Protein 3M5B (pdb70)

GO terms:
  GO:1990837 sequence-specific double-stranded DNA binding (F, IDA)
  GO:0005515 protein binding (F, IPI)
  GO:0005634 nucleus (C, IDA)
  GO:0001227 DNA-binding transcription repressor activity, RNA polymerase II-specific (F, IDA)
  GO:0000122 negative regulation of transcription by RNA polymerase II (P, IDA)

Organism: Homo sapiens (NCBI:txid9606)

Secondary structure (DSSP, 8-state):
-EEE--TTTT-HHHHHHHHHTTTT--EEEEETTEEEEE-HHHHHTT-GGG---EEEE--SS--HHHHHHHHHHHTT--EEE-GGGHHHHHHHHHHTT-HHHHHHHHHH-/-EEE--S-TT-HHHHHHHHHTTTT--EEEEETTEEEEE-HHHHHTT-TTT---EEEE--TT--HHHHHHHHHHHTT--EEE-GGGHHHHHHHHHHHT-HHHHHHHHHH-

Nearest PDB structures (foldseek):
  3m5b-assembly1_A  TM=9.984E-01  e=1.721E-21  Homo sapiens
  8as9-assembly1_B  TM=8.517E-01  e=2.688E-07  Homo sapiens
  6xmx-assembly1_A  TM=8.377E-01  e=2.357E-07  Homo sapiens
  3hve-assembly1_A  TM=8.303E-01  e=1.587E-06  Homo sapiens
  6guv-assembly1_A-2  TM=8.054E-01  e=1.693E-05  Mus musculus

InterPro domains:
  IPR000210 BTB/POZ domain [PF00651] (24-109)
  IPR000210 BTB/POZ domain [PS50097] (29-87)
  IPR000210 BTB/POZ domain [SM00225] (29-117)
  IPR011333 SKP1/BTB/POZ domain superfamily [G3DSA:3.30.710.10] (1-117)
  IPR011333 SKP1/BTB/POZ domain superfamily [SSF54695] (5-111)
  IPR013087 Zinc finger C2H2-type [PF00096] (373-395)
  IPR013087 Zinc finger C2H2-type [PF12874] (428-450)
  IPR013087 Zinc finger C2H2-type [PS00028] (375-395)
  IPR013087 Zinc finger C2H2-type [PS00028] (430-450)
  IPR013087 Zinc finger C2H2-type [PS50157] (373-400)
  IPR013087 Zinc finger C2H2-type [PS50157] (428-455)
  IPR013087 Zinc finger C2H2-type [SM00355] (373-395)
  IPR013087 Zinc finger C2H2-type [SM00355] (401-423)
  IPR013087 Zinc finger C2H2-type [SM00355] (428-450)
  IPR036236 Zinc finger C2H2 superfamily [SSF57667] (371-423)
  IPR036236 Zinc finger C2H2 superfamily [SSF57667] (413-451)

Radius of gyration: 29.5 Å; Cα contacts (8 Å, |Δi|>4): 358; chains: 2; bounding box: 53×75×33 Å

Foldseek 3Di:
DDKQFAPCQPPVVLQVQLVQPPPPFQEWEQEPPDIDTHHLVLLCVQAVQSNDGYYDYDYDPQHPVLVVQVVCSSSGDMHDDDPVNLVSNLVVCVVSVRVSSVVSSVVSD/DDKFFAPCQVPVVLVVQVVQPPPPFQEWEQEPNDIDGHHLVLLVVQAPQSNDGYYDYDDPPAHPVLVVQVVCSSSRDIHDDDPVSLVSNLSVCVVGRRVVSVVRSVVRD

Structure (mmCIF, N/CA/C/O backbone):
data_3M5B
#
_entry.id   3M5B
#
_cell.length_a   49.076
_cell.length_b   32.809
_cell.length_c   69.425
_cell.angle_alpha   90.00
_cell.angle_beta   108.20
_cell.angle_gamma   90.00
#
_symmetry.space_group_name_H-M   'P 1 2 1'
#
loop_
_entity.id
_entity.type
_entity.pdbx_description
1 polymer 'Zinc finger and BTB domain-containing protein 32'
2 water water
#
loop_
_atom_site.group_PDB
_atom_site.id
_atom_site.type_symbol
_atom_site.label_atom_id
_atom_site.label_alt_id
_atom_site.label_comp_id
_atom_site.label_asym_id
_atom_site.label_entity_id
_atom_site.label_seq_id
_atom_site.pdbx_PDB_ins_code
_atom_site.Cartn_x
_atom_site.Cartn_y
_atom_site.Cartn_z
_atom_site.occupancy
_atom_site.B_iso_or_equiv
_atom_site.auth_seq_id
_atom_site.auth_comp_id
_atom_site.auth_asym_id
_atom_site.auth_atom_id
_atom_site.pdbx_PDB_model_num
ATOM 1 N N . PRO A 1 7 ? -9.207 -11.499 2.524 1.00 38.52 5 PRO A N 1
ATOM 2 C CA . PRO A 1 7 ? -8.463 -10.719 3.528 1.00 37.56 5 PRO A CA 1
ATOM 3 C C . PRO A 1 7 ? -7.734 -11.555 4.579 1.00 36.44 5 PRO A C 1
ATOM 4 O O . PRO A 1 7 ? -8.072 -12.718 4.820 1.00 36.57 5 PRO A O 1
ATOM 8 N N . ILE A 1 8 ? -6.744 -10.924 5.199 1.00 35.13 6 ILE A N 1
ATOM 9 C CA . ILE A 1 8 ? -6.024 -11.465 6.346 1.00 34.10 6 ILE A CA 1
ATOM 10 C C . ILE A 1 8 ? -6.766 -11.088 7.643 1.00 32.11 6 ILE A C 1
ATOM 11 O O . ILE A 1 8 ? -7.188 -9.948 7.804 1.00 33.41 6 ILE A O 1
ATOM 16 N N . ARG A 1 9 ? -6.965 -12.039 8.543 1.00 29.93 7 ARG A N 1
ATOM 17 C CA . ARG A 1 9 ? -7.596 -11.753 9.841 1.00 28.34 7 ARG A CA 1
ATOM 18 C C . ARG A 1 9 ? -6.609 -11.958 10.982 1.00 25.49 7 ARG A C 1
ATOM 19 O O . ARG A 1 9 ? -5.962 -13.019 11.027 1.00 24.43 7 ARG A O 1
ATOM 27 N N . LEU A 1 10 ? -6.519 -10.959 11.882 1.00 21.53 8 LEU A N 1
ATOM 28 C CA . LEU A 1 10 ? -5.704 -11.004 13.108 1.00 19.92 8 LEU A CA 1
ATOM 29 C C . LEU A 1 10 ? -6.595 -11.164 14.342 1.00 19.84 8 LEU A C 1
ATOM 30 O O . LEU A 1 10 ? -7.308 -10.235 14.689 1.00 19.61 8 LEU A O 1
ATOM 35 N N . PRO A 1 11 ? -6.561 -12.326 15.022 1.00 19.89 9 PRO A N 1
ATOM 36 C CA . PRO A 1 11 ? -7.405 -12.404 16.241 1.00 20.11 9 PRO A CA 1
ATOM 37 C C . PRO A 1 11 ? -6.815 -11.628 17.419 1.00 19.55 9 PRO A C 1
ATOM 38 O O . PRO A 1 11 ? -5.601 -11.644 17.615 1.00 18.78 9 PRO A O 1
ATOM 42 N N . SER A 1 12 ? -7.677 -10.975 18.197 1.00 19.06 10 SER A N 1
ATOM 43 C CA . SER A 1 12 ? -7.255 -10.146 19.312 1.00 19.88 10 SER A CA 1
ATOM 44 C C . SER A 1 12 ? -7.369 -10.993 20.556 1.00 21.39 10 SER A C 1
ATOM 45 O O . SER A 1 12 ? -8.427 -11.576 20.768 1.00 21.27 10 SER A O 1
ATOM 48 N N . PRO A 1 13 ? -6.330 -11.017 21.417 1.00 22.70 11 PRO A N 1
ATOM 49 C CA . PRO A 1 13 ? -6.443 -11.772 22.670 1.00 24.64 11 PRO A CA 1
ATOM 50 C C . PRO A 1 13 ? -7.198 -11.044 23.787 1.00 26.98 11 PRO A C 1
ATOM 51 O O . PRO A 1 13 ? -7.131 -11.479 24.948 1.00 26.82 11 PRO A O 1
ATOM 55 N N . TYR A 1 14 ? -7.881 -9.938 23.465 1.00 28.22 12 TYR A N 1
ATOM 56 C CA . TYR A 1 14 ? -8.559 -9.146 24.501 1.00 29.40 12 TYR A CA 1
ATOM 57 C C . TYR A 1 14 ? -10.086 -9.277 24.456 1.00 31.32 12 TYR A C 1
ATOM 58 O O . TYR A 1 14 ? -10.779 -8.743 25.309 1.00 32.41 12 TYR A O 1
ATOM 67 N N . GLY A 1 15 ? -10.609 -10.020 23.482 1.00 33.22 13 GLY A N 1
ATOM 68 C CA . GLY A 1 15 ? -12.067 -10.175 23.328 1.00 35.79 13 GLY A CA 1
ATOM 69 C C . GLY A 1 15 ? -12.872 -10.802 24.478 1.00 37.17 13 GLY A C 1
ATOM 70 O O . GLY A 1 15 ? -14.113 -10.798 24.433 1.00 38.01 13 GLY A O 1
ATOM 71 N N . SER A 1 16 ? -12.196 -11.329 25.502 1.00 36.85 14 SER A N 1
ATOM 72 C CA . SER A 1 16 ? -12.896 -11.952 26.631 1.00 37.46 14 SER A CA 1
ATOM 73 C C . SER A 1 16 ? -12.554 -11.347 28.025 1.00 36.47 14 SER A C 1
ATOM 74 O O . SER A 1 16 ? -12.894 -11.943 29.063 1.00 37.63 14 SER A O 1
ATOM 77 N N . ASP A 1 17 ? -11.883 -10.192 28.065 1.00 34.09 15 ASP A N 1
ATOM 78 C CA . ASP A 1 17 ? -11.689 -9.459 29.320 1.00 32.49 15 ASP A CA 1
ATOM 79 C C . ASP A 1 17 ? -13.003 -8.688 29.558 1.00 30.54 15 ASP A C 1
ATOM 80 O O . ASP A 1 17 ? -13.411 -7.877 28.723 1.00 28.94 15 ASP A O 1
ATOM 85 N N . ARG A 1 18 ? -13.682 -8.960 30.670 1.00 28.80 16 ARG A N 1
ATOM 86 C CA . ARG A 1 18 ? -15.040 -8.395 30.872 1.00 27.20 16 ARG A CA 1
ATOM 87 C C . ARG A 1 18 ? -15.047 -6.867 30.895 1.00 23.72 16 ARG A C 1
ATOM 88 O O . ARG A 1 18 ? -15.952 -6.232 30.318 1.00 21.63 16 ARG A O 1
ATOM 96 N N . LEU A 1 19 ? -14.048 -6.256 31.541 1.00 21.34 17 LEU A N 1
ATOM 97 C CA . LEU A 1 19 ? -13.988 -4.783 31.552 1.00 20.28 17 LEU A CA 1
ATOM 98 C C . LEU A 1 19 ? -13.603 -4.214 30.195 1.00 19.33 17 LEU A C 1
ATOM 99 O O . LEU A 1 19 ? -14.046 -3.114 29.827 1.00 18.41 17 LEU A O 1
ATOM 104 N N . VAL A 1 20 ? -12.709 -4.892 29.458 1.00 18.53 18 VAL A N 1
ATOM 105 C CA . VAL A 1 20 ? -12.407 -4.415 28.086 1.00 18.34 18 VAL A CA 1
ATOM 106 C C . VAL A 1 20 ? -13.663 -4.484 27.200 1.00 18.15 18 VAL A C 1
ATOM 107 O O . VAL A 1 20 ? -13.898 -3.595 26.408 1.00 16.86 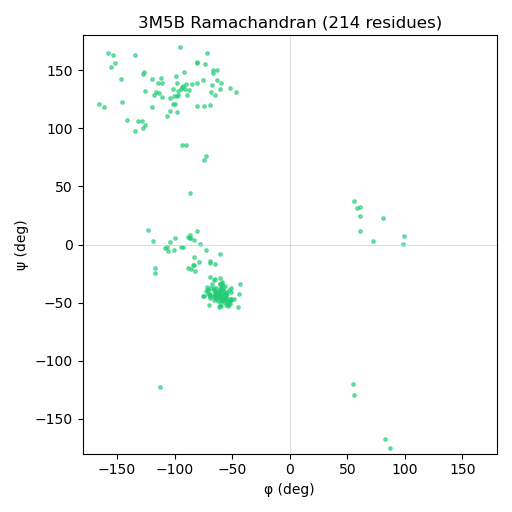18 VAL A O 1
ATOM 111 N N . GLN A 1 21 ? -14.426 -5.582 27.278 1.00 19.31 19 GLN A N 1
ATOM 112 C CA . GLN A 1 21 ? -15.724 -5.690 26.575 1.00 20.39 19 GLN A CA 1
ATOM 113 C C . GLN A 1 21 ? -16.683 -4.540 26.880 1.00 18.13 19 GLN A C 1
ATOM 114 O O . GLN A 1 21 ? -17.290 -3.964 25.969 1.00 17.44 19 GLN A O 1
ATOM 120 N N . LEU A 1 22 ? -16.870 -4.256 28.176 1.00 16.61 20 LEU A N 1
ATOM 121 C CA . LEU A 1 22 ? -17.717 -3.142 28.609 1.00 15.81 20 LEU A CA 1
ATOM 122 C C . LEU A 1 22 ? -17.221 -1.809 28.051 1.00 15.44 20 LEU A C 1
ATOM 123 O O . LEU A 1 22 ? -18.024 -0.997 27.540 1.00 14.43 20 LEU A O 1
ATOM 128 N N . ALA A 1 23 ? -15.901 -1.557 28.166 1.00 14.58 21 ALA A N 1
ATOM 129 C CA . ALA A 1 23 ? -15.324 -0.316 27.607 1.00 15.75 21 ALA A CA 1
ATOM 130 C C . ALA A 1 23 ? -15.552 -0.183 26.061 1.00 15.71 21 ALA A C 1
ATOM 131 O O . ALA A 1 23 ? -15.801 0.888 25.544 1.00 13.90 21 ALA A O 1
ATOM 133 N N . ALA A 1 24 ? -15.464 -1.297 25.330 1.00 17.51 22 ALA A N 1
ATOM 134 C CA . ALA A 1 24 ? -15.653 -1.300 23.892 1.00 17.25 22 ALA A CA 1
ATOM 135 C C . ALA A 1 24 ? -17.098 -0.922 23.525 1.00 18.46 22 ALA A C 1
ATOM 136 O O . ALA A 1 24 ? -17.328 -0.234 22.483 1.00 19.34 22 ALA A O 1
ATOM 138 N N . ARG A 1 25 ? -18.066 -1.392 24.328 1.00 18.12 23 ARG A N 1
ATOM 139 C CA . ARG A 1 25 ? -19.499 -1.080 24.124 1.00 19.16 23 ARG A CA 1
ATOM 140 C C . ARG A 1 25 ? -19.787 0.408 24.471 1.00 19.06 23 ARG A C 1
ATOM 141 O O . ARG A 1 25 ? -20.590 1.087 23.779 1.00 17.11 23 ARG A O 1
ATOM 149 N N . LEU A 1 26 ? -19.126 0.916 25.526 1.00 17.27 24 LEU A N 1
ATOM 150 C CA . LEU A 1 26 ? -19.325 2.323 25.974 1.00 16.89 24 LEU A CA 1
ATOM 151 C C . LEU A 1 26 ? -18.760 3.416 25.077 1.00 17.42 24 LEU A C 1
ATOM 152 O O . LEU A 1 26 ? -19.415 4.430 24.863 1.00 17.47 24 LEU A O 1
ATOM 157 N N . ARG A 1 27 ? -17.544 3.232 24.550 1.00 18.07 25 ARG A N 1
ATOM 158 C CA . ARG A 1 27 ? -16.818 4.318 23.892 1.00 18.06 25 ARG A CA 1
ATOM 159 C C . ARG A 1 27 ? -17.666 5.012 22.822 1.00 17.06 25 ARG A C 1
ATOM 160 O O . ARG A 1 27 ? -18.339 4.343 22.061 1.00 18.18 25 ARG A O 1
ATOM 168 N N . PRO A 1 28 ? -17.664 6.351 22.789 1.00 16.37 26 PRO A N 1
ATOM 169 C CA . PRO A 1 28 ? -16.814 7.257 23.578 1.00 15.76 26 PRO A CA 1
ATOM 170 C C . PRO A 1 28 ? -17.245 7.627 25.028 1.00 16.13 26 PRO A C 1
ATOM 171 O O . PRO A 1 28 ? -16.590 8.475 25.639 1.00 15.83 26 PRO A O 1
ATOM 175 N N . ALA A 1 29 ? -18.336 7.049 25.566 1.00 15.15 27 ALA A N 1
ATOM 176 C CA . ALA A 1 29 ? -18.745 7.359 26.958 1.00 14.56 27 ALA A CA 1
ATOM 177 C C . ALA A 1 29 ? -17.644 6.976 27.992 1.00 13.32 27 ALA A C 1
ATOM 178 O O . ALA A 1 29 ? -17.051 5.903 27.885 1.00 11.54 27 ALA A O 1
ATOM 180 N N . LEU A 1 30 ? -17.367 7.895 28.932 1.00 13.37 28 LEU A N 1
ATOM 181 C CA . LEU A 1 30 ? -16.322 7.729 30.033 1.00 13.64 28 LEU A CA 1
ATOM 182 C C . LEU A 1 30 ? -14.865 7.795 29.576 1.00 13.58 28 LEU A C 1
ATOM 183 O O . LEU A 1 30 ? -13.929 7.666 30.402 1.00 13.70 28 LEU A O 1
ATOM 188 N N . CYS A 1 31 ? -14.671 8.042 28.288 1.00 13.69 29 CYS A N 1
ATOM 189 C CA . CYS A 1 31 ? -13.309 8.176 27.731 1.00 13.54 29 CYS A CA 1
ATOM 190 C C . CYS A 1 31 ? -12.642 9.411 28.354 1.00 14.35 29 CYS A C 1
ATOM 191 O O . CYS A 1 31 ? -13.257 10.493 28.387 1.00 14.51 29 CYS A O 1
ATOM 194 N N . ASP A 1 32 ? -11.428 9.256 28.899 1.00 12.67 30 ASP A N 1
ATOM 195 C CA . ASP A 1 32 ? -10.652 10.393 29.465 1.00 14.58 30 ASP A CA 1
ATOM 196 C C . ASP A 1 32 ? -9.442 10.840 28.588 1.00 16.51 30 ASP A C 1
ATOM 197 O O . ASP A 1 32 ? -8.684 11.755 28.965 1.00 17.17 30 ASP A O 1
ATOM 202 N N . THR A 1 33 ? -9.224 10.130 27.476 1.00 16.44 31 THR A N 1
ATOM 203 C CA . THR A 1 33 ? -8.104 10.381 26.523 1.00 16.11 31 THR A CA 1
ATOM 204 C C . THR A 1 33 ? -8.668 10.723 25.138 1.00 16.35 31 THR A C 1
ATOM 205 O O . THR A 1 33 ? -9.730 10.171 24.721 1.00 14.14 31 THR A O 1
ATOM 209 N N . LEU A 1 34 ? -7.999 11.665 24.450 1.00 17.35 32 LEU A N 1
ATOM 210 C CA . LEU A 1 34 ? -8.302 12.015 23.035 1.00 17.34 32 LEU A CA 1
ATOM 211 C C . LEU A 1 34 ? -6.992 12.047 22.211 1.00 17.91 32 LEU A C 1
ATOM 212 O O . LEU A 1 34 ? -6.160 12.933 22.391 1.00 17.99 32 LEU A O 1
ATOM 217 N N . ILE A 1 35 ? -6.770 11.036 21.368 1.00 16.89 33 ILE A N 1
ATOM 218 C CA . ILE A 1 35 ? -5.554 10.941 20.557 1.00 17.50 33 ILE A CA 1
ATOM 219 C C . ILE A 1 35 ? -5.825 11.484 19.166 1.00 18.43 33 ILE A C 1
ATOM 220 O O . ILE A 1 35 ? -6.771 11.077 18.469 1.00 17.03 33 ILE A O 1
ATOM 225 N N . THR A 1 36 ? -4.958 12.389 18.748 1.00 18.78 34 THR A N 1
ATOM 226 C CA . THR A 1 36 ? -5.186 13.183 17.559 1.00 20.52 34 THR A CA 1
ATOM 227 C C . THR A 1 36 ? -4.161 12.716 16.470 1.00 20.49 34 THR A C 1
ATOM 228 O O . THR A 1 36 ? -2.971 12.536 16.750 1.00 19.97 34 THR A O 1
ATOM 232 N N . VAL A 1 37 ? -4.671 12.380 15.282 1.00 21.50 35 VAL A N 1
ATOM 233 C CA . VAL A 1 37 ? -3.863 11.831 14.190 1.00 22.48 35 VAL A CA 1
ATOM 234 C C . VAL A 1 37 ? -4.103 12.666 12.913 1.00 23.18 35 VAL A C 1
ATOM 235 O O . VAL A 1 37 ? -5.119 12.488 12.221 1.00 22.51 35 VAL A O 1
ATOM 239 N N . GLY A 1 38 ? -3.165 13.575 12.630 1.00 23.90 36 GLY A N 1
ATOM 240 C CA . GLY A 1 38 ? -3.388 14.659 11.672 1.00 24.49 36 GLY A CA 1
ATOM 241 C C . GLY A 1 38 ? -4.618 15.395 12.113 1.00 25.12 36 GLY A C 1
ATOM 242 O O . GLY A 1 38 ? -4.702 15.918 13.239 1.00 23.99 36 GLY A O 1
ATOM 243 N N . SER A 1 39 ? -5.596 15.392 11.221 1.00 26.06 37 SER A N 1
ATOM 244 C CA . SER A 1 39 ? -6.868 16.045 11.434 1.00 27.36 37 SER A CA 1
ATOM 245 C C . SER A 1 39 ? -7.928 15.222 12.227 1.00 27.58 37 SER A C 1
ATOM 246 O O . SER A 1 39 ? -8.903 15.804 12.724 1.00 26.42 37 SER A O 1
ATOM 249 N N . GLN A 1 40 ? -7.755 13.888 12.344 1.00 27.18 38 GLN A N 1
ATOM 250 C CA . GLN A 1 40 ? -8.804 12.989 12.888 1.00 26.91 38 GLN A CA 1
ATOM 251 C C . GLN A 1 40 ? -8.689 12.775 14.415 1.00 25.15 38 GLN A C 1
ATOM 252 O O . GLN A 1 40 ? -7.587 12.773 14.941 1.00 24.82 38 GLN A O 1
ATOM 258 N N . GLU A 1 41 ? -9.815 12.575 15.100 1.00 23.93 39 GLU A N 1
ATOM 259 C CA . GLU A 1 41 ? -9.872 12.466 16.580 1.00 23.93 39 GLU A CA 1
ATOM 260 C C . GLU A 1 41 ? -10.341 11.081 17.048 1.00 21.64 39 GLU A C 1
ATOM 261 O O . GLU A 1 41 ? -11.347 10.595 16.555 1.00 20.99 39 GLU A O 1
ATOM 267 N N . PHE A 1 42 ? -9.612 10.468 18.002 1.00 19.84 40 PHE A N 1
ATOM 268 C CA . PHE A 1 42 ? -9.943 9.124 18.573 1.00 17.46 40 PHE A CA 1
ATOM 269 C C . PHE A 1 42 ? -10.057 9.141 20.098 1.00 16.28 40 PHE A C 1
ATOM 270 O O . PHE A 1 42 ? -9.003 9.199 20.827 1.00 16.19 40 PHE A O 1
ATOM 278 N N . PRO A 1 43 ? -11.299 9.126 20.607 1.00 16.08 41 PRO A N 1
ATOM 279 C CA . PRO A 1 43 ? -11.505 8.961 22.084 1.00 14.93 41 PRO A CA 1
ATOM 280 C C . PRO A 1 43 ? -11.056 7.556 22.575 1.00 15.64 41 PRO A C 1
ATOM 281 O O . PRO A 1 43 ? -11.189 6.546 21.828 1.00 15.22 41 PRO A O 1
ATOM 285 N N . ALA A 1 44 ? -10.555 7.482 23.808 1.00 13.34 42 ALA A N 1
ATOM 286 C CA . ALA A 1 44 ? -10.140 6.196 24.427 1.00 13.04 42 ALA A CA 1
ATOM 287 C C . ALA A 1 44 ? -10.117 6.291 25.952 1.00 12.63 42 ALA A C 1
ATOM 288 O O . ALA A 1 44 ? -10.101 7.392 26.518 1.00 12.93 42 ALA A O 1
ATOM 290 N N . HIS A 1 45 ? -10.072 5.123 26.611 1.00 11.65 43 HIS A N 1
ATOM 291 C CA . HIS A 1 45 ? -9.994 4.991 28.092 1.00 11.96 43 HIS A CA 1
ATOM 292 C C . HIS A 1 45 ? -8.506 4.767 28.460 1.00 12.74 43 HIS A C 1
ATOM 293 O O . HIS A 1 45 ? -7.924 3.765 28.026 1.00 12.96 43 HIS A O 1
ATOM 300 N N . SER A 1 46 ? -7.884 5.730 29.172 1.00 12.82 44 SER A N 1
ATOM 301 C CA . SER A 1 46 ? -6.459 5.610 29.524 1.00 12.92 44 SER A CA 1
ATOM 302 C C . SER A 1 46 ? -6.144 4.273 30.180 1.00 13.02 44 SER A C 1
ATOM 303 O O . SER A 1 46 ? -5.066 3.716 29.945 1.00 14.28 44 SER A O 1
ATOM 306 N N . LEU A 1 47 ? -7.068 3.765 31.018 1.00 13.63 45 LEU A N 1
ATOM 307 C CA . LEU A 1 47 ? -6.906 2.490 31.732 1.00 13.56 45 LEU A CA 1
ATOM 308 C C . LEU A 1 47 ? -6.799 1.282 30.794 1.00 14.29 45 LEU A C 1
ATOM 309 O O . LEU A 1 47 ? -5.943 0.389 31.000 1.00 14.40 45 LEU A O 1
ATOM 314 N N . VAL A 1 48 ? -7.677 1.231 29.803 1.00 14.61 46 VAL A N 1
ATOM 315 C CA . VAL A 1 48 ? -7.573 0.178 28.750 1.00 14.15 46 VAL A CA 1
ATOM 316 C C . VAL A 1 48 ? -6.186 0.216 28.035 1.00 14.40 46 VAL A C 1
ATOM 317 O O . VAL A 1 48 ? -5.493 -0.840 27.911 1.00 15.00 46 VAL A O 1
ATOM 321 N N . LEU A 1 49 ? -5.774 1.406 27.602 1.00 13.66 47 LEU A N 1
ATOM 322 C CA . LEU A 1 49 ? -4.457 1.601 26.950 1.00 12.71 47 LEU A CA 1
ATOM 323 C C . LEU A 1 49 ? -3.252 1.136 27.813 1.00 14.11 47 LEU A C 1
ATOM 324 O O . LEU A 1 49 ? -2.342 0.431 27.337 1.00 14.60 47 LEU A O 1
ATOM 329 N N . ALA A 1 50 ? -3.290 1.496 29.094 1.00 13.52 48 ALA A N 1
ATOM 330 C CA . ALA A 1 50 ? -2.252 1.094 30.070 1.00 14.78 48 ALA A CA 1
ATOM 331 C C . ALA A 1 50 ? -2.131 -0.442 30.182 1.00 16.25 48 ALA A C 1
ATOM 332 O O . ALA A 1 50 ? -1.033 -1.015 30.450 1.00 16.36 48 ALA A O 1
ATOM 334 N N . GLY A 1 51 ? -3.261 -1.119 29.990 1.00 17.05 49 GLY A N 1
ATOM 335 C CA . GLY A 1 51 ? -3.301 -2.578 30.064 1.00 17.97 49 GLY A CA 1
ATOM 336 C C . GLY A 1 51 ? -2.585 -3.288 28.917 1.00 18.18 49 GLY A C 1
ATOM 337 O O . GLY A 1 51 ? -2.303 -4.476 29.011 1.00 20.04 49 GLY A O 1
ATOM 338 N N . VAL A 1 52 ? -2.268 -2.568 27.858 1.00 17.88 50 VAL A N 1
ATOM 339 C CA . VAL A 1 52 ? -1.603 -3.162 26.670 1.00 17.87 50 VAL A CA 1
ATOM 340 C C . VAL A 1 52 ? -0.206 -2.560 26.432 1.00 16.95 50 VAL A C 1
ATOM 341 O O . VAL A 1 52 ? 0.601 -3.128 25.706 1.00 16.80 50 VAL A O 1
ATOM 345 N N . SER A 1 53 ? 0.030 -1.340 26.917 1.00 16.58 51 SER A N 1
ATOM 346 C CA . SER A 1 53 ? 1.284 -0.626 26.653 1.00 16.97 51 SER A CA 1
ATOM 347 C C . SER A 1 53 ? 1.475 0.481 27.666 1.00 17.95 51 SER A C 1
ATOM 348 O O . SER A 1 53 ? 0.666 1.422 27.694 1.00 18.07 51 SER A O 1
ATOM 351 N N . GLN A 1 54 ? 2.541 0.422 28.469 1.00 19.29 52 GLN A N 1
ATOM 352 C CA . GLN A 1 54 ? 2.766 1.509 29.450 1.00 19.35 52 GLN A CA 1
ATOM 353 C C . GLN A 1 54 ? 2.861 2.884 28.757 1.00 19.03 52 GLN A C 1
ATOM 354 O O . GLN A 1 54 ? 2.330 3.867 29.284 1.00 18.20 52 GLN A O 1
ATOM 360 N N . GLN A 1 55 ? 3.555 2.945 27.608 1.00 17.85 53 GLN A N 1
ATOM 361 C CA . GLN A 1 55 ? 3.690 4.182 26.787 1.00 18.15 53 GLN A CA 1
ATOM 362 C C . GLN A 1 55 ? 2.359 4.884 26.465 1.00 17.45 53 GLN A C 1
ATOM 363 O O . GLN A 1 55 ? 2.285 6.107 26.460 1.00 17.51 53 GLN A O 1
ATOM 369 N N . LEU A 1 56 ? 1.318 4.114 26.142 1.00 16.24 54 LEU A N 1
ATOM 370 C CA . LEU A 1 56 ? 0.001 4.665 25.795 1.00 16.08 54 LEU A CA 1
ATOM 371 C C . LEU A 1 56 ? -0.920 5.027 26.969 1.00 16.40 54 LEU A C 1
ATOM 372 O O . LEU A 1 56 ? -1.885 5.780 26.802 1.00 16.66 54 LEU A O 1
ATOM 377 N N . GLY A 1 57 ? -0.637 4.497 28.158 1.00 17.35 55 GLY A N 1
ATOM 378 C CA . GLY A 1 57 ? -1.470 4.770 29.377 1.00 17.45 55 GLY A CA 1
ATOM 379 C C . GLY A 1 57 ? -1.304 6.178 29.954 1.00 17.06 55 GLY A C 1
ATOM 380 O O . GLY A 1 57 ? -0.643 6.372 30.953 1.00 17.82 55 GLY A O 1
ATOM 381 N N . ARG A 1 58 ? -1.913 7.161 29.309 1.00 16.81 56 ARG A N 1
ATOM 382 C CA . ARG A 1 58 ? -1.838 8.590 29.696 1.00 18.52 56 ARG A CA 1
ATOM 383 C C . ARG A 1 58 ? -3.171 9.306 29.380 1.00 18.32 56 ARG A C 1
ATOM 384 O O . ARG A 1 58 ? -3.807 9.030 28.357 1.00 18.87 56 ARG A O 1
ATOM 392 N N . ARG A 1 59 ? -3.586 10.224 30.245 1.00 17.82 57 ARG A N 1
ATOM 393 C CA . ARG A 1 59 ? -4.926 10.825 30.097 1.00 17.99 57 ARG A CA 1
ATOM 394 C C . ARG A 1 59 ? -4.837 12.147 29.313 1.00 17.62 57 ARG A C 1
ATOM 395 O O . ARG A 1 59 ? -3.724 12.644 29.064 1.00 16.37 57 ARG A O 1
ATOM 403 N N . GLY A 1 60 ? -5.972 12.719 28.911 1.00 17.03 58 GLY A N 1
ATOM 404 C CA . GLY A 1 60 ? -5.940 14.036 28.261 1.00 17.63 58 GLY A CA 1
ATOM 405 C C . GLY A 1 60 ? -5.716 13.909 26.768 1.00 19.92 58 GLY A C 1
ATOM 406 O O . GLY A 1 60 ? -5.664 12.784 26.225 1.00 18.08 58 GLY A O 1
ATOM 407 N N . GLN A 1 61 ? -5.570 15.059 26.103 1.00 21.06 59 GLN A N 1
ATOM 408 C CA . GLN A 1 61 ? -5.393 15.136 24.632 1.00 21.76 59 GLN A CA 1
ATOM 409 C C . GLN A 1 61 ? -3.933 15.116 24.219 1.00 23.56 59 GLN A C 1
ATOM 410 O O . GLN A 1 61 ? -3.088 15.806 24.815 1.00 24.65 59 GLN A O 1
ATOM 416 N N . TRP A 1 62 ? -3.603 14.310 23.214 1.00 24.10 60 TRP A N 1
ATOM 417 C CA . TRP A 1 62 ? -2.277 14.392 22.626 1.00 25.38 60 TRP A CA 1
ATOM 418 C C . TRP A 1 62 ? -2.202 13.968 21.140 1.00 25.37 60 TRP A C 1
ATOM 419 O O . TRP A 1 62 ? -3.056 13.214 20.655 1.00 24.08 60 TRP A O 1
ATOM 430 N N . ALA A 1 63 ? -1.182 14.459 20.434 1.00 25.09 61 ALA A N 1
ATOM 431 C CA . ALA A 1 63 ? -1.042 14.240 18.995 1.00 26.03 61 ALA A CA 1
ATOM 432 C C . ALA A 1 63 ? -0.020 13.138 18.672 1.00 27.51 61 ALA A C 1
ATOM 433 O O . ALA A 1 63 ? 1.053 13.120 19.248 1.00 26.81 61 ALA A O 1
ATOM 435 N N . LEU A 1 64 ? -0.371 12.225 17.766 1.00 29.18 62 LEU A N 1
ATOM 436 C CA . LEU A 1 64 ? 0.524 11.146 17.285 1.00 32.41 62 LEU A CA 1
ATOM 437 C C . LEU A 1 64 ? 1.099 11.553 15.959 1.00 34.02 62 LEU A C 1
ATOM 438 O O . LEU A 1 64 ? 0.323 11.739 14.990 1.00 35.43 62 LEU A O 1
ATOM 443 N N . GLY A 1 65 ? 2.418 11.638 15.833 1.00 35.48 63 GLY A N 1
ATOM 444 C CA . GLY A 1 65 ? 2.952 12.244 14.616 1.00 36.46 63 GLY A CA 1
ATOM 445 C C . GLY A 1 65 ? 3.836 11.471 13.667 1.00 37.58 63 GLY A C 1
ATOM 446 O O . GLY A 1 65 ? 4.277 12.034 12.640 1.00 39.02 63 GLY A O 1
ATOM 447 N N . GLU A 1 66 ? 4.073 10.190 13.950 1.00 37.62 64 GLU A N 1
ATOM 448 C CA . GLU A 1 66 ? 5.263 9.479 13.400 1.00 36.88 64 GLU A CA 1
ATOM 449 C C . GLU A 1 66 ? 5.104 8.842 12.001 1.00 35.60 64 GLU A C 1
ATOM 450 O O . GLU A 1 66 ? 5.489 7.686 11.794 1.00 35.89 64 GLU A O 1
ATOM 456 N N . GLY A 1 67 ? 4.512 9.547 11.048 1.00 33.72 65 GLY A N 1
ATOM 457 C CA . GLY A 1 67 ? 4.092 8.841 9.856 1.00 31.00 65 GLY A CA 1
ATOM 458 C C . GLY A 1 67 ? 3.155 7.653 10.136 1.00 29.53 65 GLY A C 1
ATOM 459 O O . GLY A 1 67 ? 3.257 6.613 9.469 1.00 30.81 65 GLY A O 1
ATOM 460 N N . ILE A 1 68 ? 2.251 7.773 11.110 1.00 25.92 66 ILE A N 1
ATOM 461 C CA . ILE A 1 68 ? 1.192 6.753 11.306 1.00 23.19 66 ILE A CA 1
ATOM 462 C C . ILE A 1 68 ? -0.136 7.319 10.774 1.00 21.83 66 ILE A C 1
ATOM 463 O O . ILE A 1 68 ? -0.496 8.424 11.159 1.00 22.71 66 ILE A O 1
ATOM 468 N N . SER A 1 69 ? -0.829 6.618 9.873 1.00 21.64 67 SER A N 1
ATOM 469 C CA . SER A 1 69 ? -2.051 7.161 9.243 1.00 20.77 67 SER A CA 1
ATOM 470 C C . SER A 1 69 ? -3.255 6.996 10.164 1.00 20.17 67 SER A C 1
ATOM 471 O O . SER A 1 69 ? -3.232 6.111 11.044 1.00 18.76 67 SER A O 1
ATOM 474 N N . PRO A 1 70 ? -4.305 7.842 9.995 1.00 19.50 68 PRO A N 1
ATOM 475 C CA . PRO A 1 70 ? -5.517 7.549 10.765 1.00 18.87 68 PRO A CA 1
ATOM 476 C C . PRO A 1 70 ? -6.093 6.179 10.492 1.00 17.67 68 PRO A C 1
ATOM 477 O O . PRO A 1 70 ? -6.673 5.554 11.413 1.00 17.73 68 PRO A O 1
ATOM 481 N N . SER A 1 71 ? -5.998 5.696 9.244 1.00 17.08 69 SER A N 1
ATOM 482 C CA . SER A 1 71 ? -6.527 4.348 8.930 1.00 17.07 69 SER A CA 1
ATOM 483 C C . SER A 1 71 ? -5.808 3.254 9.722 1.00 16.39 69 SER A C 1
ATOM 484 O O . SER A 1 71 ? -6.431 2.332 10.300 1.00 15.32 69 SER A O 1
ATOM 487 N N . THR A 1 72 ? -4.482 3.368 9.814 1.00 15.56 70 THR A N 1
ATOM 488 C CA . THR A 1 72 ? -3.710 2.390 10.569 1.00 14.07 70 THR A CA 1
ATOM 489 C C . THR A 1 72 ? -3.998 2.517 12.069 1.00 14.76 70 THR A C 1
ATOM 490 O O . THR A 1 72 ? -4.124 1.512 12.762 1.00 13.08 70 THR A O 1
ATOM 494 N N . PHE A 1 73 ? -4.036 3.733 12.603 1.00 15.14 71 PHE A N 1
ATOM 495 C CA . PHE A 1 73 ? -4.320 3.873 14.051 1.00 15.10 71 PHE A CA 1
ATOM 496 C C . PHE A 1 73 ? -5.702 3.313 14.470 1.00 15.20 71 PHE A C 1
ATOM 497 O O . PHE A 1 73 ? -5.851 2.715 15.544 1.00 16.17 71 PHE A O 1
ATOM 505 N N . ALA A 1 74 ? -6.714 3.515 13.624 1.00 15.92 72 ALA A N 1
ATOM 506 C CA . ALA A 1 74 ? -8.067 2.998 13.862 1.00 15.49 72 ALA A CA 1
ATOM 507 C C . ALA A 1 74 ? -8.052 1.461 13.998 1.00 16.44 72 ALA A C 1
ATOM 508 O O . ALA A 1 74 ? -8.674 0.901 14.912 1.00 15.55 72 ALA A O 1
ATOM 510 N N . GLN A 1 75 ? -7.296 0.786 13.136 1.00 14.92 73 GLN A N 1
ATOM 511 C CA . GLN A 1 75 ? -7.112 -0.673 13.245 1.00 16.49 73 GLN A CA 1
ATOM 512 C C . GLN A 1 75 ? -6.391 -1.143 14.561 1.00 14.61 73 GLN A C 1
ATOM 513 O O . GLN A 1 75 ? -6.829 -2.117 15.238 1.00 14.26 73 GLN A O 1
ATOM 519 N N . LEU A 1 76 ? -5.327 -0.438 14.933 1.00 14.49 74 LEU A N 1
ATOM 520 C CA . LEU A 1 76 ? -4.598 -0.728 16.183 1.00 13.88 74 LEU A CA 1
ATOM 521 C C . LEU A 1 76 ? -5.539 -0.556 17.383 1.00 13.97 74 LEU A C 1
ATOM 522 O O . LEU A 1 76 ? -5.599 -1.423 18.266 1.00 14.59 74 LEU A O 1
ATOM 527 N N . LEU A 1 77 ? -6.313 0.534 17.398 1.00 13.34 75 LEU A N 1
ATOM 528 C CA . LEU A 1 77 ? -7.249 0.817 18.503 1.00 14.35 75 LEU A CA 1
ATOM 529 C C . LEU A 1 77 ? -8.376 -0.222 18.598 1.00 15.24 75 LEU A C 1
ATOM 530 O O . LEU A 1 77 ? -8.670 -0.705 19.683 1.00 15.77 75 LEU A O 1
ATOM 535 N N . ASN A 1 78 ? -8.989 -0.601 17.476 1.00 15.02 76 ASN A N 1
ATOM 536 C CA . ASN A 1 78 ? -9.947 -1.722 17.513 1.00 16.57 76 ASN A CA 1
ATOM 537 C C . ASN A 1 78 ? -9.332 -3.001 18.102 1.00 15.66 76 ASN A C 1
ATOM 538 O O . ASN A 1 78 ? -9.987 -3.695 18.909 1.00 16.93 76 ASN A O 1
ATOM 543 N N . PHE A 1 79 ? -8.117 -3.356 17.683 1.00 15.54 77 PHE A N 1
ATOM 544 C CA . PHE A 1 79 ? -7.425 -4.578 18.204 1.00 15.66 77 PHE A CA 1
ATOM 545 C C . PHE A 1 79 ? -7.329 -4.528 19.744 1.00 16.24 77 PHE A C 1
ATOM 546 O O . PHE A 1 79 ? -7.631 -5.527 20.442 1.00 16.40 77 PHE A O 1
ATOM 554 N N . VAL A 1 80 ? -6.891 -3.374 20.253 1.00 15.59 78 VAL A N 1
ATOM 555 C CA . VAL A 1 80 ? -6.734 -3.117 21.702 1.00 16.10 78 VAL A CA 1
ATOM 556 C C . VAL A 1 80 ? -8.058 -3.276 22.486 1.00 15.86 78 VAL A C 1
ATOM 557 O O . VAL A 1 80 ? -8.040 -3.722 23.646 1.00 16.98 78 VAL A O 1
ATOM 561 N N . TYR A 1 81 ? -9.178 -2.935 21.849 1.00 15.03 79 TYR A N 1
ATOM 562 C CA . TYR A 1 81 ? -10.541 -3.053 22.424 1.00 16.49 79 TYR A CA 1
ATOM 563 C C . TYR A 1 81 ? -11.216 -4.443 22.180 1.00 19.22 79 TYR A C 1
ATOM 564 O O . TYR A 1 81 ? -12.415 -4.637 22.515 1.00 19.12 79 TYR A O 1
ATOM 573 N N . GLY A 1 82 ? -10.462 -5.398 21.614 1.00 19.99 80 GLY A N 1
ATOM 574 C CA . GLY A 1 82 ? -10.904 -6.794 21.559 1.00 21.42 80 GLY A CA 1
ATOM 575 C C . GLY A 1 82 ? -11.508 -7.211 20.218 1.00 22.50 80 GLY A C 1
ATOM 576 O O . GLY A 1 82 ? -12.037 -8.313 20.100 1.00 23.63 80 GLY A O 1
ATOM 577 N N . GLU A 1 83 ? -11.453 -6.361 19.205 1.00 22.77 81 GLU A N 1
ATOM 578 C CA . GLU A 1 83 ? -11.989 -6.747 17.910 1.00 24.72 81 GLU A CA 1
ATOM 579 C C . GLU A 1 83 ? -10.893 -7.353 17.053 1.00 24.78 81 GLU A C 1
ATOM 580 O O . GLU A 1 83 ? -9.749 -6.846 16.998 1.00 23.80 81 GLU A O 1
ATOM 586 N N . SER A 1 84 ? -11.226 -8.440 16.379 1.00 25.07 82 SER A N 1
ATOM 587 C CA . SER A 1 84 ? -10.313 -8.943 15.353 1.00 25.88 82 SER A CA 1
ATOM 588 C C . SER A 1 84 ? -10.187 -7.876 14.256 1.00 25.72 82 SER A C 1
ATOM 589 O O . SER A 1 84 ? -11.107 -7.041 14.051 1.00 25.87 82 SER A O 1
ATOM 592 N N . VAL A 1 85 ? -9.034 -7.840 13.608 1.00 24.56 83 VAL A N 1
ATOM 593 C CA . VAL A 1 85 ? -8.820 -6.909 12.508 1.00 24.45 83 VAL A CA 1
ATOM 594 C C . VAL A 1 85 ? -8.715 -7.669 11.183 1.00 23.63 83 VAL A C 1
ATOM 595 O O . VAL A 1 85 ? -8.050 -8.709 11.115 1.00 22.33 83 VAL A O 1
ATOM 599 N N . GLU A 1 86 ? -9.332 -7.131 10.143 1.00 24.00 84 GLU A N 1
ATOM 600 C CA . GLU A 1 86 ? -9.199 -7.695 8.787 1.00 26.51 84 GLU A CA 1
ATOM 601 C C . GLU A 1 86 ? -8.545 -6.680 7.851 1.00 27.84 84 GLU A C 1
ATOM 602 O O . GLU A 1 86 ? -8.978 -5.511 7.766 1.00 26.94 84 GLU A O 1
ATOM 608 N N . LEU A 1 87 ? -7.498 -7.135 7.166 1.00 28.14 85 LEU A N 1
ATOM 609 C CA . LEU A 1 87 ? -6.567 -6.246 6.446 1.00 30.06 85 LEU A CA 1
ATOM 610 C C . LEU A 1 87 ? -6.363 -6.638 4.975 1.00 30.51 85 LEU A C 1
ATOM 611 O O . LEU A 1 87 ? -6.338 -7.829 4.661 1.00 29.17 85 LEU A O 1
ATOM 616 N N . GLN A 1 88 ? -6.155 -5.640 4.105 1.00 32.45 86 GLN A N 1
ATOM 617 C CA . GLN A 1 88 ? -5.606 -5.904 2.746 1.00 35.45 86 GLN A CA 1
ATOM 618 C C . GLN A 1 88 ? -4.059 -6.073 2.824 1.00 35.67 86 GLN A C 1
ATOM 619 O O . GLN A 1 88 ? -3.439 -5.594 3.780 1.00 36.22 86 GLN A O 1
ATOM 625 N N . PRO A 1 89 ? -3.433 -6.770 1.838 1.00 36.18 87 PRO A N 1
ATOM 626 C CA . PRO A 1 89 ? -1.989 -7.182 1.863 1.00 35.16 87 PRO A CA 1
ATOM 627 C C . PRO A 1 89 ? -0.965 -6.093 2.221 1.00 33.84 87 PRO A C 1
ATOM 628 O O . PRO A 1 89 ? -0.035 -6.303 3.075 1.00 34.06 87 PRO A O 1
ATOM 632 N N . GLY A 1 90 ? -1.125 -4.947 1.578 1.00 30.86 88 GLY A N 1
ATOM 633 C CA . GLY A 1 90 ? -0.249 -3.823 1.817 1.00 29.22 88 GLY A CA 1
ATOM 634 C C . GLY A 1 90 ? -0.525 -3.036 3.088 1.00 27.17 88 GLY A C 1
ATOM 635 O O . GLY A 1 90 ? 0.189 -2.064 3.373 1.00 26.91 88 GLY A O 1
ATOM 636 N N . GLU A 1 91 ? -1.526 -3.461 3.863 1.00 25.82 89 GLU A N 1
ATOM 637 C CA . GLU A 1 91 ? -1.809 -2.836 5.192 1.00 25.56 89 GLU A CA 1
ATOM 638 C C . GLU A 1 91 ? -1.039 -3.450 6.384 1.00 23.91 89 GLU A C 1
ATOM 639 O O . GLU A 1 91 ? -0.923 -2.815 7.423 1.00 22.79 89 GLU A O 1
ATOM 645 N N . LEU A 1 92 ? -0.539 -4.676 6.232 1.00 22.29 90 LEU A N 1
ATOM 646 C CA . LEU A 1 92 ? 0.153 -5.376 7.320 1.00 22.34 90 LEU A CA 1
ATOM 647 C C . LEU A 1 92 ? 1.428 -4.641 7.817 1.00 22.56 90 LEU A C 1
ATOM 648 O O . LEU A 1 92 ? 1.583 -4.448 9.048 1.00 22.16 90 LEU A O 1
ATOM 653 N N . ARG A 1 93 ? 2.356 -4.310 6.899 1.00 21.09 91 ARG A N 1
ATOM 654 C CA . ARG A 1 93 ? 3.623 -3.670 7.303 1.00 22.77 91 ARG A CA 1
ATOM 655 C C . ARG A 1 93 ? 3.443 -2.297 8.039 1.00 20.23 91 ARG A C 1
ATOM 656 O O . ARG A 1 93 ? 3.995 -2.097 9.095 1.00 20.09 91 ARG A O 1
ATOM 664 N N . PRO A 1 94 ? 2.625 -1.363 7.512 1.00 20.09 92 PRO A N 1
ATOM 665 C CA . PRO A 1 94 ? 2.355 -0.141 8.315 1.00 19.45 92 PRO A CA 1
ATOM 666 C C . PRO A 1 94 ? 1.761 -0.424 9.742 1.00 18.98 92 PRO A C 1
ATOM 667 O O . PRO A 1 94 ? 2.099 0.292 10.699 1.00 18.42 92 PRO A O 1
ATOM 671 N N . LEU A 1 95 ? 0.917 -1.458 9.884 1.00 18.46 93 LEU A N 1
ATOM 672 C CA . LEU A 1 95 ? 0.313 -1.797 11.213 1.00 18.45 93 LEU A CA 1
ATOM 673 C C . LEU A 1 95 ? 1.367 -2.338 12.176 1.00 18.14 93 LEU A C 1
ATOM 674 O O . LEU A 1 95 ? 1.405 -1.960 13.388 1.00 16.07 93 LEU A O 1
ATOM 679 N N . GLN A 1 96 ? 2.228 -3.214 11.638 1.00 16.89 94 GLN A N 1
ATOM 680 C CA . GLN A 1 96 ? 3.360 -3.747 12.394 1.00 17.36 94 GLN A CA 1
ATOM 681 C C . GLN A 1 96 ? 4.276 -2.629 12.892 1.00 17.44 94 GLN A C 1
ATOM 682 O O . GLN A 1 96 ? 4.650 -2.618 14.074 1.00 17.55 94 GLN A O 1
ATOM 688 N N . GLU A 1 97 ? 4.639 -1.697 11.995 1.00 17.83 95 GLU A N 1
ATOM 689 C CA . GLU A 1 97 ? 5.470 -0.552 12.360 1.00 18.88 95 GLU A CA 1
ATOM 690 C C . GLU A 1 97 ? 4.818 0.360 13.420 1.00 16.25 95 GLU A C 1
ATOM 691 O O . GLU A 1 97 ? 5.500 0.828 14.328 1.00 15.52 95 GLU A O 1
ATOM 697 N N . ALA A 1 98 ? 3.511 0.600 13.308 1.00 14.87 96 ALA A N 1
ATOM 698 C CA . ALA A 1 98 ? 2.746 1.372 14.335 1.00 15.67 96 ALA A CA 1
ATOM 699 C C . ALA A 1 98 ? 2.776 0.641 15.667 1.00 15.17 96 ALA A C 1
ATOM 700 O O . ALA A 1 98 ? 3.024 1.259 16.709 1.00 16.24 96 ALA A O 1
ATOM 702 N N . ALA A 1 99 ? 2.481 -0.658 15.671 1.00 15.43 97 ALA A N 1
ATOM 703 C CA . ALA A 1 99 ? 2.516 -1.429 16.933 1.00 15.12 97 ALA A CA 1
ATOM 704 C C . ALA A 1 99 ? 3.902 -1.475 17.612 1.00 16.22 97 ALA A C 1
ATOM 705 O O . ALA A 1 99 ? 3.980 -1.335 18.841 1.00 15.52 97 ALA A O 1
ATOM 707 N N . ARG A 1 100 ? 4.983 -1.646 16.831 1.00 16.92 98 ARG A N 1
ATOM 708 C CA . ARG A 1 100 ? 6.378 -1.458 17.330 1.00 18.47 98 ARG A CA 1
ATOM 709 C C . ARG A 1 100 ? 6.632 -0.081 18.011 1.00 18.46 98 ARG A C 1
ATOM 710 O O . ARG A 1 100 ? 7.101 -0.008 19.168 1.00 17.81 98 ARG A O 1
ATOM 718 N N . ALA A 1 101 ? 6.295 1.002 17.316 1.00 19.18 99 ALA A N 1
ATOM 719 C CA . ALA A 1 101 ? 6.565 2.336 17.824 1.00 19.75 99 ALA A CA 1
ATOM 720 C C . ALA A 1 101 ? 5.760 2.678 19.090 1.00 19.98 99 ALA A C 1
ATOM 721 O O . ALA A 1 101 ? 6.218 3.476 19.900 1.00 20.68 99 ALA A O 1
ATOM 723 N N . LEU A 1 102 ? 4.554 2.108 19.241 1.00 18.67 100 LEU A N 1
ATOM 724 C CA . LEU A 1 102 ? 3.674 2.437 20.352 1.00 16.86 100 LEU A CA 1
ATOM 725 C C . LEU A 1 102 ? 3.740 1.390 21.493 1.00 17.02 100 LEU A C 1
ATOM 726 O O . LEU A 1 102 ? 2.993 1.466 22.485 1.00 16.48 100 LEU A O 1
ATOM 731 N N . GLY A 1 103 ? 4.659 0.430 21.354 1.00 16.92 101 GLY A N 1
ATOM 732 C CA . GLY A 1 103 ? 4.781 -0.702 22.291 1.00 17.64 101 GLY A CA 1
ATOM 733 C C . GLY A 1 103 ? 3.633 -1.675 22.489 1.00 18.37 101 GLY A C 1
ATOM 734 O O . GLY A 1 103 ? 3.479 -2.218 23.583 1.00 17.80 101 GLY A O 1
ATOM 735 N N . VAL A 1 104 ? 2.820 -1.942 21.458 1.00 18.27 102 VAL A N 1
ATOM 736 C CA . VAL A 1 104 ? 1.761 -2.959 21.570 1.00 17.93 102 VAL A CA 1
ATOM 737 C C . VAL A 1 104 ? 2.303 -4.312 21.041 1.00 19.31 102 VAL A C 1
ATOM 738 O O . VAL A 1 104 ? 2.139 -4.677 19.865 1.00 16.96 102 VAL A O 1
ATOM 742 N N . GLN A 1 105 ? 2.965 -5.047 21.936 1.00 19.71 103 GLN A N 1
ATOM 743 C CA . GLN A 1 105 ? 3.735 -6.211 21.587 1.00 22.62 103 GLN A CA 1
ATOM 744 C C . GLN A 1 105 ? 2.873 -7.327 20.982 1.00 21.53 103 GLN A C 1
ATOM 745 O O . GLN A 1 105 ? 3.318 -7.976 20.033 1.00 21.66 103 GLN A O 1
ATOM 751 N N . SER A 1 106 ? 1.672 -7.553 21.534 1.00 21.48 104 SER A N 1
ATOM 752 C CA . SER A 1 106 ? 0.763 -8.603 21.030 1.00 21.68 104 SER A CA 1
ATOM 753 C C . SER A 1 106 ? 0.368 -8.404 19.535 1.00 20.69 104 SER A C 1
ATOM 754 O O . SER A 1 106 ? 0.278 -9.359 18.777 1.00 19.92 104 SER A O 1
ATOM 757 N N . LEU A 1 107 ? 0.169 -7.150 19.131 1.00 20.06 105 LEU A N 1
ATOM 758 C CA . LEU A 1 107 ? -0.146 -6.814 17.747 1.00 19.77 105 LEU A CA 1
ATOM 759 C C . LEU A 1 107 ? 1.095 -6.927 16.855 1.00 19.95 105 LEU A C 1
ATOM 760 O O . LEU A 1 107 ? 0.992 -7.395 15.751 1.00 18.98 105 LEU A O 1
ATOM 765 N N . GLU A 1 108 ? 2.248 -6.416 17.308 1.00 19.53 106 GLU A N 1
ATOM 766 C CA . GLU A 1 108 ? 3.467 -6.542 16.524 1.00 20.89 106 GLU A CA 1
ATOM 767 C C . GLU A 1 108 ? 3.720 -8.005 16.090 1.00 21.71 106 GLU A C 1
ATOM 768 O O . GLU A 1 108 ? 4.045 -8.278 14.954 1.00 20.66 106 GLU A O 1
ATOM 774 N N . GLU A 1 109 ? 3.587 -8.932 17.023 1.00 23.96 107 GLU A N 1
ATOM 775 C CA . GLU A 1 109 ? 3.855 -10.352 16.776 1.00 24.49 107 GLU A CA 1
ATOM 776 C C . GLU A 1 109 ? 2.758 -11.045 15.899 1.00 23.42 107 GLU A C 1
ATOM 777 O O . GLU A 1 109 ? 3.082 -11.828 15.001 1.00 24.14 107 GLU A O 1
ATOM 783 N N . ALA A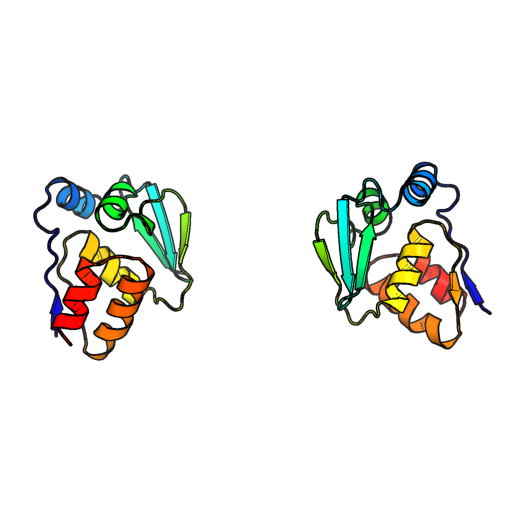 1 110 ? 1.490 -10.713 16.127 1.00 23.33 108 ALA A N 1
ATOM 784 C CA . ALA A 1 110 ? 0.422 -11.161 15.212 1.00 22.17 108 ALA A CA 1
ATOM 785 C C . ALA A 1 110 ? 0.704 -10.729 13.759 1.00 22.97 108 ALA A C 1
ATOM 786 O O . ALA A 1 110 ? 0.457 -11.519 12.813 1.00 22.00 108 ALA A O 1
ATOM 788 N N . CYS A 1 111 ? 1.177 -9.486 13.560 1.00 22.91 109 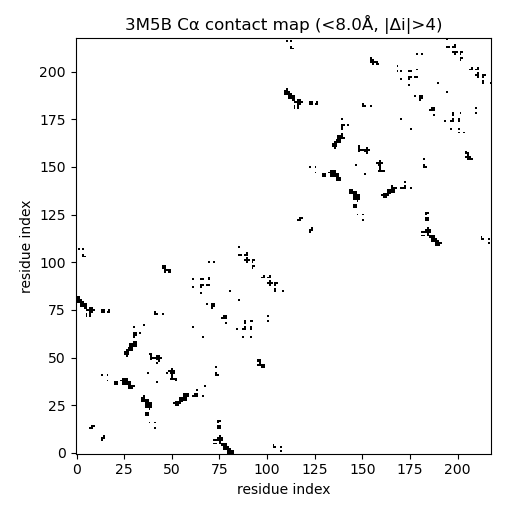CYS A N 1
ATOM 789 C CA . CYS A 1 111 ? 1.459 -8.991 12.185 1.00 23.07 109 CYS A CA 1
ATOM 790 C C . CYS A 1 111 ? 2.599 -9.781 11.523 1.00 25.28 109 CYS A C 1
ATOM 791 O O . CYS A 1 111 ? 2.512 -10.198 10.331 1.00 24.28 109 CYS A O 1
ATOM 794 N N . TRP A 1 112 ? 3.659 -9.996 12.295 1.00 27.01 110 TRP A N 1
ATOM 795 C CA . TRP A 1 112 ? 4.852 -10.678 11.784 1.00 30.11 110 TRP A CA 1
ATOM 796 C C . TRP A 1 112 ? 4.546 -12.167 11.481 1.00 31.57 110 TRP A C 1
ATOM 797 O O . TRP A 1 112 ? 5.044 -12.729 10.481 1.00 31.97 110 TRP A O 1
ATOM 808 N N . ARG A 1 113 ? 3.666 -12.770 12.290 1.00 33.38 111 ARG A N 1
ATOM 809 C CA . ARG A 1 113 ? 3.109 -14.107 11.991 1.00 35.61 111 ARG A CA 1
ATOM 810 C C . ARG A 1 113 ? 2.318 -14.222 10.658 1.00 36.43 111 ARG A C 1
ATOM 811 O O . ARG A 1 113 ? 2.541 -15.167 9.868 1.00 36.60 111 ARG A O 1
ATOM 819 N N . ALA A 1 114 ? 1.409 -13.275 10.413 1.00 36.17 112 ALA A N 1
ATOM 820 C CA . ALA A 1 114 ? 0.609 -13.286 9.176 1.00 36.79 112 ALA A CA 1
ATOM 821 C C . ALA A 1 114 ? 1.413 -12.991 7.906 1.00 37.58 112 ALA A C 1
ATOM 822 O O . ALA A 1 114 ? 0.940 -13.243 6.806 1.00 38.29 112 ALA A O 1
ATOM 824 N N . ARG A 1 115 ? 2.619 -12.457 8.054 1.00 38.79 113 ARG A N 1
ATOM 825 C CA . ARG A 1 115 ? 3.460 -12.032 6.910 1.00 40.85 113 ARG A CA 1
ATOM 826 C C . ARG A 1 115 ? 4.203 -13.221 6.265 1.00 41.73 113 ARG A C 1
ATOM 827 O O . ARG A 1 115 ? 3.576 -14.144 5.710 1.00 42.71 113 ARG A O 1
ATOM 835 N N . PRO B 1 7 ? 34.476 59.129 10.830 1.00 37.63 5 PRO B N 1
ATOM 836 C CA . PRO B 1 7 ? 33.258 58.403 10.418 1.00 37.31 5 PRO B CA 1
ATOM 837 C C . PRO B 1 7 ? 31.924 59.016 10.906 1.00 36.04 5 PRO B C 1
ATOM 838 O O . PRO B 1 7 ? 31.924 59.966 11.684 1.00 36.44 5 PRO B O 1
ATOM 842 N N . ILE B 1 8 ? 30.817 58.462 10.409 1.00 34.39 6 ILE B N 1
ATOM 843 C CA . ILE B 1 8 ? 29.442 58.715 10.879 1.00 32.70 6 ILE B CA 1
ATOM 844 C C . ILE B 1 8 ? 29.214 58.149 12.291 1.00 31.46 6 ILE B C 1
ATOM 845 O O . ILE B 1 8 ? 29.548 56.986 12.557 1.00 31.00 6 ILE B O 1
ATOM 850 N N . ARG B 1 9 ? 28.648 58.967 13.180 1.00 29.16 7 ARG B N 1
ATOM 851 C CA . ARG B 1 9 ? 28.285 58.532 14.525 1.00 28.86 7 ARG B CA 1
ATOM 852 C C . ARG B 1 9 ? 26.794 58.843 14.785 1.00 26.26 7 ARG B C 1
ATOM 853 O O . ARG B 1 9 ? 26.307 59.942 14.494 1.00 24.00 7 ARG B O 1
ATOM 861 N N . LEU B 1 10 ? 26.074 57.853 15.303 1.00 23.86 8 LEU B N 1
ATOM 862 C CA . LEU B 1 10 ? 24.637 57.985 15.617 1.00 20.93 8 LEU B CA 1
ATOM 863 C C . LEU B 1 10 ? 24.465 58.142 17.126 1.00 21.14 8 LEU B C 1
ATOM 864 O O . LEU B 1 10 ? 24.751 57.214 17.861 1.00 21.06 8 LEU B O 1
ATOM 869 N N . PRO B 1 11 ? 23.974 59.312 17.591 1.00 20.17 9 PRO B N 1
ATOM 870 C CA . PRO B 1 11 ? 23.661 59.454 19.015 1.00 19.89 9 PRO B CA 1
ATOM 871 C C . PRO B 1 11 ? 22.468 58.583 19.438 1.00 19.44 9 PRO B C 1
ATOM 872 O O . PRO B 1 11 ? 21.473 58.491 18.702 1.00 18.71 9 PRO B O 1
ATOM 876 N N . SER B 1 12 ? 22.575 57.931 20.598 1.00 18.00 10 SER B N 1
ATOM 877 C CA . SER B 1 12 ? 21.454 57.120 21.120 1.00 18.60 10 SER B CA 1
ATOM 878 C C . SER B 1 12 ? 20.713 57.971 22.128 1.00 18.32 10 SER B C 1
ATOM 879 O O . SER B 1 12 ? 21.361 58.676 22.896 1.00 18.78 10 SER B O 1
ATOM 882 N N . PRO B 1 13 ? 19.369 57.937 22.128 1.00 18.48 11 PRO B N 1
ATOM 883 C CA . PRO B 1 13 ? 18.615 58.707 23.116 1.00 18.83 11 PRO B CA 1
ATOM 884 C C . PRO B 1 13 ? 18.385 57.981 24.454 1.00 19.19 11 PRO B C 1
ATOM 885 O O . PRO B 1 13 ? 17.673 58.505 25.320 1.00 18.87 11 PRO B O 1
ATOM 889 N N . TYR B 1 14 ? 18.972 56.810 24.623 1.00 18.51 12 TYR B N 1
ATOM 890 C CA . TYR B 1 14 ? 18.617 55.921 25.775 1.00 19.93 12 TYR B CA 1
ATOM 891 C C . TYR B 1 14 ? 19.643 55.981 26.950 1.00 21.75 12 TYR B C 1
ATOM 892 O O . TYR B 1 14 ? 19.413 55.407 28.042 1.00 21.69 12 TYR B O 1
ATOM 901 N N . GLY B 1 15 ? 20.733 56.727 26.746 1.00 22.51 13 GLY B N 1
ATOM 902 C CA . GLY B 1 15 ? 21.810 56.799 27.765 1.00 25.56 13 GLY B CA 1
ATOM 903 C C . GLY B 1 15 ? 21.543 57.587 29.058 1.00 26.57 13 GLY B C 1
ATOM 904 O O . GLY B 1 15 ? 22.383 57.588 29.967 1.00 27.54 13 GLY B O 1
ATOM 905 N N . SER B 1 16 ? 20.391 58.240 29.151 1.00 27.10 14 SER B N 1
ATOM 906 C CA . SER B 1 16 ? 19.963 58.980 30.358 1.00 28.09 14 SER B CA 1
ATOM 907 C C . SER B 1 16 ? 18.866 58.253 31.134 1.00 27.60 14 SER B C 1
ATOM 908 O O . SER B 1 16 ? 18.467 58.702 32.200 1.00 28.09 14 SER B O 1
ATOM 911 N N . ASP B 1 17 ? 18.382 57.146 30.575 1.00 25.38 15 ASP B N 1
ATOM 912 C CA . ASP B 1 17 ? 17.295 56.352 31.131 1.00 24.74 15 ASP B CA 1
ATOM 913 C C . ASP B 1 17 ? 17.822 55.545 32.340 1.00 22.6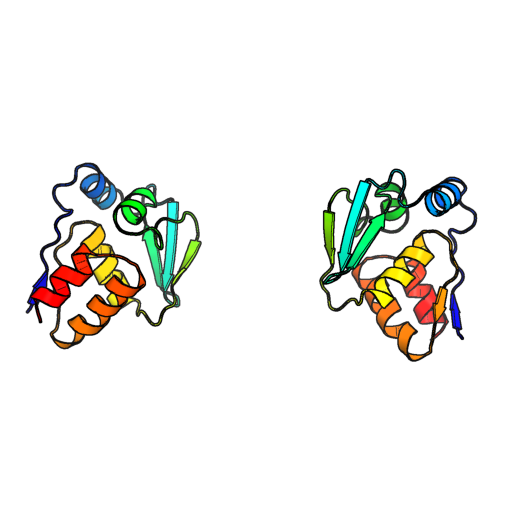7 15 ASP B C 1
ATOM 914 O O . ASP B 1 17 ? 18.688 54.715 32.154 1.00 20.66 15 ASP B O 1
ATOM 919 N N . ARG B 1 18 ? 17.270 55.775 33.536 1.00 21.15 16 ARG B N 1
ATOM 920 C CA . ARG B 1 18 ? 17.700 55.093 34.784 1.00 21.09 16 ARG B CA 1
ATOM 921 C C . ARG B 1 18 ? 17.902 53.593 34.670 1.00 18.87 16 ARG B C 1
ATOM 922 O O . ARG B 1 18 ? 18.983 53.054 35.029 1.00 18.52 16 ARG B O 1
ATOM 930 N N . LEU B 1 19 ? 16.893 52.892 34.180 1.00 16.00 17 LEU B N 1
ATOM 931 C CA . LEU B 1 19 ? 16.985 51.425 34.135 1.00 16.01 17 LEU B CA 1
ATOM 932 C C . LEU B 1 19 ? 17.772 50.840 32.925 1.00 15.16 17 LEU B C 1
ATOM 933 O O . LEU B 1 19 ? 18.271 49.709 32.987 1.00 14.94 17 LEU B O 1
ATOM 938 N N . VAL B 1 20 ? 17.890 51.592 31.841 1.00 14.58 18 VAL B N 1
ATOM 939 C CA . VAL B 1 20 ? 18.743 51.186 30.711 1.00 15.00 18 VAL B CA 1
ATOM 940 C C . VAL B 1 20 ? 20.201 51.261 31.152 1.00 15.88 18 VAL B C 1
ATOM 941 O O . VAL B 1 20 ? 20.961 50.337 30.888 1.00 13.27 18 VAL B O 1
ATOM 945 N N . GLN B 1 21 ? 20.581 52.368 31.818 1.00 16.26 19 GLN B N 1
ATOM 946 C CA . GLN B 1 21 ? 21.941 52.497 32.410 1.00 19.46 19 GLN B CA 1
ATOM 947 C C . GLN B 1 21 ? 22.306 51.352 33.354 1.00 18.16 19 GLN B C 1
ATOM 948 O O . GLN B 1 21 ? 23.411 50.783 33.249 1.00 18.55 19 GLN B O 1
ATOM 954 N N . LEU B 1 22 ? 21.395 51.031 34.283 1.00 16.64 20 LEU B N 1
ATOM 955 C CA . LEU B 1 22 ? 21.524 49.868 35.178 1.00 15.97 20 LEU B CA 1
ATOM 956 C C . LEU B 1 22 ? 21.707 48.563 34.381 1.00 15.10 20 LEU B C 1
ATOM 957 O O . LEU B 1 22 ? 22.640 47.802 34.631 1.00 13.61 20 LEU B O 1
ATOM 962 N N . ALA B 1 23 ? 20.812 48.311 33.417 1.00 13.49 21 ALA B N 1
ATOM 963 C CA . ALA B 1 23 ? 20.910 47.096 32.595 1.00 14.36 21 ALA B CA 1
ATOM 964 C C . ALA B 1 23 ? 22.281 47.020 31.848 1.00 14.13 21 ALA B C 1
ATOM 965 O O . ALA B 1 23 ? 22.860 45.943 31.670 1.00 13.16 21 ALA B O 1
ATOM 967 N N . ALA B 1 24 ? 22.785 48.160 31.394 1.00 13.81 22 ALA B N 1
ATOM 968 C CA . ALA B 1 24 ? 24.119 48.176 30.730 1.00 15.07 22 ALA B CA 1
ATOM 969 C C . ALA B 1 24 ? 25.264 47.799 31.695 1.00 15.77 22 ALA B C 1
ATOM 970 O O . ALA B 1 24 ? 26.198 47.061 31.334 1.00 15.60 22 ALA B O 1
ATOM 972 N N . ARG B 1 25 ? 25.173 48.293 32.925 1.00 16.47 23 ARG B N 1
ATOM 973 C CA . ARG B 1 25 ? 26.161 47.988 33.962 1.00 18.94 23 ARG B CA 1
ATOM 974 C C . ARG B 1 25 ? 26.104 46.522 34.405 1.00 17.51 23 ARG B C 1
ATOM 975 O O . ARG B 1 25 ? 27.151 45.949 34.689 1.00 17.02 23 ARG B O 1
ATOM 983 N N . LEU B 1 26 ? 24.892 45.946 34.488 1.00 15.39 24 LEU B N 1
ATOM 984 C CA . LEU B 1 26 ? 24.669 44.538 34.875 1.00 16.28 24 LEU B CA 1
ATOM 985 C C . LEU B 1 26 ? 25.137 43.506 33.851 1.00 15.67 24 LEU B C 1
ATOM 986 O O . LEU B 1 26 ? 25.729 42.504 34.236 1.00 15.34 24 LEU B O 1
ATOM 991 N N . ARG B 1 27 ? 24.835 43.746 32.560 1.00 15.48 25 ARG B N 1
ATOM 992 C CA . ARG B 1 27 ? 24.950 42.744 31.493 1.00 15.26 25 ARG B CA 1
ATOM 993 C C . ARG B 1 27 ? 26.296 41.981 31.559 1.00 14.91 25 ARG B C 1
ATOM 994 O O . ARG B 1 27 ? 27.332 42.630 31.667 1.00 14.47 25 ARG B O 1
ATOM 1002 N N . PRO B 1 28 ? 26.288 40.626 31.489 1.00 14.37 26 PRO B N 1
ATOM 1003 C CA . PRO B 1 28 ? 25.155 39.692 31.291 1.00 14.24 26 PRO B CA 1
ATOM 1004 C C . PRO B 1 28 ? 24.345 39.219 32.530 1.00 13.69 26 PRO B C 1
ATOM 1005 O O . PRO B 1 28 ? 23.480 38.377 32.350 1.00 13.23 26 PRO B O 1
ATOM 1009 N N . ALA B 1 29 ? 24.608 39.747 33.737 1.00 13.01 27 ALA B N 1
ATOM 1010 C CA . ALA B 1 29 ? 23.814 39.459 34.931 1.00 13.31 27 ALA B CA 1
ATOM 1011 C C . ALA B 1 29 ? 22.347 39.849 34.777 1.00 13.59 27 ALA B C 1
ATOM 1012 O O . ALA B 1 29 ? 22.048 40.962 34.284 1.00 14.65 27 ALA B O 1
ATOM 1014 N N . LEU B 1 30 ? 21.468 38.994 35.283 1.00 12.27 28 LEU B N 1
ATOM 1015 C CA . LEU B 1 30 ? 19.973 39.137 35.171 1.00 14.12 28 LEU B CA 1
ATOM 1016 C C . LEU B 1 30 ? 19.373 39.134 33.760 1.00 13.31 28 LEU B C 1
ATOM 1017 O O . LEU B 1 30 ? 18.185 39.414 33.622 1.00 14.13 28 LEU B O 1
ATOM 1022 N N . CYS B 1 31 ? 20.146 38.769 32.740 1.00 14.38 29 CYS B N 1
ATOM 1023 C CA . CYS B 1 31 ? 19.616 38.619 31.370 1.00 14.28 29 CYS B CA 1
ATOM 1024 C C . CYS B 1 31 ? 18.668 37.395 31.243 1.00 15.86 29 CYS B C 1
ATOM 1025 O O . CYS B 1 31 ? 19.070 36.226 31.487 1.00 17.20 29 CYS B O 1
ATOM 1028 N N . ASP B 1 32 ? 17.403 37.653 30.866 1.00 15.03 30 ASP B N 1
ATOM 1029 C CA . ASP B 1 32 ? 16.397 36.569 30.789 1.00 16.21 30 ASP B CA 1
ATOM 1030 C C . ASP B 1 32 ? 16.119 36.145 29.332 1.00 16.10 30 ASP B C 1
ATOM 1031 O O . ASP B 1 32 ? 15.272 35.273 29.089 1.00 16.99 30 ASP B O 1
ATOM 1036 N N . THR B 1 33 ? 16.827 36.759 28.383 1.00 16.17 31 THR B N 1
ATOM 1037 C CA . THR B 1 33 ? 16.720 36.489 26.902 1.00 16.11 31 THR B CA 1
ATOM 1038 C C . THR B 1 33 ? 18.127 36.162 26.296 1.00 15.80 31 THR B C 1
ATOM 1039 O O . THR B 1 33 ? 19.139 36.686 26.767 1.00 12.35 31 THR B O 1
ATOM 1043 N N . LEU B 1 34 ? 18.172 35.321 25.253 1.00 14.57 32 LEU B N 1
ATOM 1044 C CA . LEU B 1 34 ? 19.424 35.006 24.562 1.00 15.70 32 LEU B CA 1
ATOM 1045 C C . LEU B 1 34 ? 19.066 34.937 23.082 1.00 15.63 32 LEU B C 1
ATOM 1046 O O . LEU B 1 34 ? 18.394 33.971 22.652 1.00 15.33 32 LEU B O 1
ATOM 1051 N N . ILE B 1 35 ? 19.488 35.957 22.304 1.00 16.39 33 ILE B N 1
ATOM 1052 C CA . ILE B 1 35 ? 19.179 36.014 20.842 1.00 16.05 33 ILE B CA 1
ATOM 1053 C C . ILE B 1 35 ? 20.378 35.401 20.141 1.00 16.23 33 ILE B C 1
ATOM 1054 O O . ILE B 1 35 ? 21.533 35.716 20.514 1.00 14.01 33 ILE B O 1
ATOM 1059 N N . THR B 1 36 ? 20.144 34.493 19.163 1.00 15.62 34 THR B N 1
ATOM 1060 C CA . THR B 1 36 ? 21.265 33.940 18.387 1.00 15.07 34 THR B CA 1
ATOM 1061 C C . THR B 1 36 ? 21.147 34.399 16.893 1.00 16.56 34 THR B C 1
ATOM 1062 O O . THR B 1 36 ? 20.050 34.436 16.348 1.00 14.25 34 THR B O 1
ATOM 1066 N N . VAL B 1 37 ? 22.280 34.765 16.292 1.00 16.47 35 VAL B N 1
ATOM 1067 C CA . VAL B 1 37 ? 22.368 35.199 14.886 1.00 17.11 35 VAL B CA 1
ATOM 1068 C C . VAL B 1 37 ? 23.484 34.341 14.282 1.00 18.77 35 VAL B C 1
ATOM 1069 O O . VAL B 1 37 ? 24.681 34.503 14.620 1.00 18.63 35 VAL B O 1
ATOM 1073 N N . GLY B 1 38 ? 23.104 33.370 13.453 1.00 18.78 36 GLY B N 1
ATOM 1074 C CA . GLY B 1 38 ? 24.025 32.271 13.149 1.00 20.62 36 GLY B CA 1
ATOM 1075 C C . GLY B 1 38 ? 24.472 31.589 14.441 1.00 21.54 36 GLY B C 1
ATOM 1076 O O . GLY B 1 38 ? 23.627 31.255 15.291 1.00 21.38 36 GLY B O 1
ATOM 1077 N N . SER B 1 39 ? 25.785 31.409 14.612 1.00 21.29 37 SER B N 1
ATOM 1078 C CA . SER B 1 39 ? 26.304 30.830 15.852 1.00 22.34 37 SER B CA 1
ATOM 1079 C C . SER B 1 39 ? 26.690 31.838 16.933 1.00 21.68 37 SER B C 1
ATOM 1080 O O . SER B 1 39 ? 27.062 31.456 18.041 1.00 20.03 37 SER B O 1
ATOM 1083 N N . GLN B 1 40 ? 26.565 33.138 16.644 1.00 22.28 38 GLN B N 1
ATOM 1084 C CA . GLN B 1 40 ? 26.859 34.154 17.675 1.00 21.43 38 GLN B CA 1
ATOM 1085 C C . GLN B 1 40 ? 25.673 34.351 18.656 1.00 20.61 38 GLN B C 1
ATOM 1086 O O . GLN B 1 40 ? 24.523 34.403 18.226 1.00 19.79 38 GLN B O 1
ATOM 1092 N N . GLU B 1 41 ? 25.964 34.494 19.961 1.00 19.13 39 GLU B N 1
ATOM 1093 C CA . GLU B 1 41 ? 24.943 34.608 21.006 1.00 17.15 39 GLU B CA 1
ATOM 1094 C C . GLU B 1 41 ? 24.946 36.006 21.629 1.00 17.55 39 GLU B C 1
ATOM 1095 O O . GLU B 1 41 ? 26.031 36.624 21.774 1.00 15.89 39 GLU B O 1
ATOM 1101 N N . PHE B 1 42 ? 23.753 36.511 21.971 1.00 14.91 40 PHE B N 1
ATOM 1102 C CA . PHE B 1 42 ? 23.597 37.864 22.567 1.00 15.56 40 PHE B CA 1
ATOM 1103 C C . PHE B 1 42 ? 22.653 37.863 23.780 1.00 14.92 40 PHE B C 1
ATOM 1104 O O . PHE B 1 42 ? 21.421 37.922 23.621 1.00 13.59 40 PHE B O 1
ATOM 1112 N N . PRO B 1 43 ? 23.215 37.809 25.001 1.00 15.27 41 PRO B N 1
ATOM 1113 C CA . PRO B 1 43 ? 22.378 37.958 26.231 1.00 14.77 41 PRO B CA 1
ATOM 1114 C C . PRO B 1 43 ? 21.726 39.337 26.298 1.00 14.38 41 PRO B C 1
ATOM 1115 O O . PRO B 1 43 ? 22.366 40.316 25.916 1.00 14.29 41 PRO B O 1
ATOM 1119 N N . ALA B 1 44 ? 20.458 39.415 26.760 1.00 13.92 42 ALA B N 1
ATOM 1120 C CA . ALA B 1 44 ? 19.695 40.684 26.834 1.00 11.99 42 ALA B CA 1
ATOM 1121 C C . ALA B 1 44 ? 18.622 40.648 27.914 1.00 11.73 42 ALA B C 1
ATOM 1122 O O . ALA B 1 44 ? 18.277 39.578 28.417 1.00 12.48 42 ALA B O 1
ATOM 1124 N N . HIS B 1 45 ? 18.115 41.825 28.303 1.00 11.40 43 HIS B N 1
ATOM 1125 C CA . HIS B 1 45 ? 17.016 41.955 29.313 1.00 12.27 43 HIS B CA 1
ATOM 1126 C C . HIS B 1 45 ? 15.718 42.202 28.526 1.00 13.04 43 HIS B C 1
ATOM 1127 O O . HIS B 1 45 ? 15.635 43.173 27.743 1.00 14.54 43 HIS B O 1
ATOM 1134 N N . SER B 1 46 ? 14.727 41.333 28.686 1.00 13.24 44 SER B N 1
ATOM 1135 C CA . SER B 1 46 ? 13.477 41.417 27.900 1.00 13.91 44 SER B CA 1
ATOM 1136 C C . SER B 1 46 ? 12.718 42.719 28.113 1.00 13.54 44 SER B C 1
ATOM 1137 O O . SER B 1 46 ? 12.131 43.248 27.165 1.00 14.57 44 SER B O 1
ATOM 1140 N N . LEU B 1 47 ? 12.765 43.274 29.325 1.00 13.58 45 LEU B N 1
ATOM 1141 C CA . LEU B 1 47 ? 12.128 44.602 29.603 1.00 13.43 45 LEU B CA 1
ATOM 1142 C C . LEU B 1 47 ? 12.702 45.759 28.773 1.00 13.60 45 LEU B C 1
ATOM 1143 O O . LEU B 1 47 ? 11.946 46.593 28.177 1.00 11.05 45 LEU B O 1
ATOM 1148 N N . VAL B 1 48 ? 14.029 45.794 28.681 1.00 12.61 46 VAL B N 1
ATOM 1149 C CA . VAL B 1 48 ? 14.691 46.795 27.810 1.00 13.83 46 VAL B CA 1
ATOM 1150 C C . VAL B 1 48 ? 14.229 46.612 26.336 1.00 14.52 46 VAL B C 1
ATOM 1151 O O . VAL B 1 48 ? 13.785 47.593 25.669 1.00 15.45 46 VAL B O 1
ATOM 1155 N N . LEU B 1 49 ? 14.350 45.386 25.827 1.00 14.47 47 LEU B N 1
ATOM 1156 C CA . LEU B 1 49 ? 13.938 45.042 24.435 1.00 14.35 47 LEU B CA 1
ATOM 1157 C C . LEU B 1 49 ? 12.450 45.432 24.140 1.00 15.25 47 LEU B C 1
ATOM 1158 O O . LEU B 1 49 ? 12.140 45.978 23.057 1.00 15.87 47 LEU B O 1
ATOM 1163 N N . ALA B 1 50 ? 11.544 45.161 25.092 1.00 15.68 48 ALA B N 1
ATOM 1164 C CA . ALA B 1 50 ? 10.096 45.466 24.957 1.00 15.81 48 ALA B CA 1
ATOM 1165 C C . ALA B 1 50 ? 9.833 46.963 24.875 1.00 17.19 48 ALA B C 1
ATOM 1166 O O . ALA B 1 50 ? 8.868 47.420 24.230 1.00 16.82 48 ALA B O 1
ATOM 1168 N N . GLY B 1 51 ? 10.700 47.743 25.517 1.00 17.34 49 GLY B N 1
ATOM 1169 C CA . GLY B 1 51 ? 10.665 49.207 25.419 1.00 19.35 49 GLY B CA 1
ATOM 1170 C C . GLY B 1 51 ? 10.952 49.810 24.064 1.00 20.77 49 GLY B C 1
ATOM 1171 O O . GLY B 1 51 ? 10.612 50.980 23.846 1.00 21.01 49 GLY B O 1
ATOM 1172 N N . VAL B 1 52 ? 11.542 49.039 23.140 1.00 22.16 50 VAL B N 1
ATOM 1173 C CA . VAL B 1 52 ? 11.785 49.526 21.747 1.00 23.73 50 VAL B CA 1
ATOM 1174 C C . VAL B 1 52 ? 11.037 48.751 20.629 1.00 26.72 50 VAL B C 1
ATOM 1175 O O . VAL B 1 52 ? 10.873 49.288 19.514 1.00 27.54 50 VAL B O 1
ATOM 1179 N N . SER B 1 53 ? 10.599 47.512 20.919 1.00 28.64 51 SER B N 1
ATOM 1180 C CA . SER B 1 53 ? 9.960 46.621 19.910 1.00 31.52 51 SER B CA 1
ATOM 1181 C C . SER B 1 53 ? 9.204 45.374 20.444 1.00 33.28 51 SER B C 1
ATOM 1182 O O . SER B 1 53 ? 9.790 44.502 21.120 1.00 33.06 51 SER B O 1
ATOM 1185 N N . GLN B 1 54 ? 7.903 45.307 20.126 1.00 34.72 52 GLN B N 1
ATOM 1186 C CA . GLN B 1 54 ? 7.069 44.087 20.259 1.00 35.70 52 GLN B CA 1
ATOM 1187 C C . GLN B 1 54 ? 7.756 42.798 19.743 1.00 34.92 52 GLN B C 1
ATOM 1188 O O . GLN B 1 54 ? 7.676 41.739 20.356 1.00 35.14 52 GLN B O 1
ATOM 1194 N N . GLN B 1 55 ? 8.423 42.897 18.609 1.00 34.14 53 GLN B N 1
ATOM 1195 C CA . GLN B 1 55 ? 9.073 41.769 17.966 1.00 33.28 53 GLN B CA 1
ATOM 1196 C C . GLN B 1 55 ? 10.157 41.172 18.911 1.00 33.19 53 GLN B C 1
ATOM 1197 O O . GLN B 1 55 ? 10.283 39.949 19.101 1.00 32.50 53 GLN B O 1
ATOM 1203 N N . LEU B 1 56 ? 10.933 42.074 19.522 1.00 31.65 54 LEU B N 1
ATOM 1204 C CA . LEU B 1 56 ? 12.066 41.716 20.355 1.00 29.43 54 LEU B CA 1
ATOM 1205 C C . LEU B 1 56 ? 11.711 41.405 21.841 1.00 27.77 54 LEU B C 1
ATOM 1206 O O . LEU B 1 56 ? 12.488 40.735 22.545 1.00 27.10 54 LEU B O 1
ATOM 1211 N N . GLY B 1 57 ? 10.564 41.896 22.304 1.00 26.57 55 GLY B N 1
ATOM 1212 C CA . GLY B 1 57 ? 10.123 41.698 23.710 1.00 25.85 55 GLY B CA 1
ATOM 1213 C C . GLY B 1 57 ? 9.619 40.289 23.985 1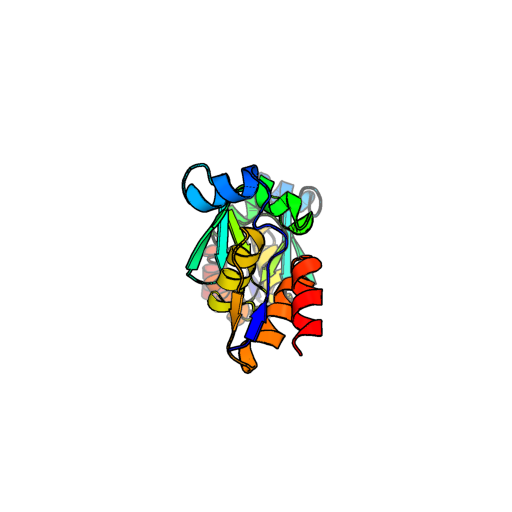.00 24.99 55 GLY B C 1
ATOM 1214 O O . GLY B 1 57 ? 8.425 40.092 24.136 1.00 24.44 55 GLY B O 1
ATOM 1215 N N . ARG B 1 58 ? 10.540 39.321 24.041 1.00 25.39 56 ARG B N 1
ATOM 1216 C CA . ARG B 1 58 ? 10.248 37.868 24.174 1.00 26.97 56 ARG B CA 1
ATOM 1217 C C . ARG B 1 58 ? 11.348 37.174 25.033 1.00 27.74 56 ARG B C 1
ATOM 1218 O O . ARG B 1 58 ? 12.550 37.285 24.705 1.00 28.04 56 ARG B O 1
ATOM 1226 N N . ARG B 1 59 ? 10.950 36.512 26.129 1.00 26.96 57 ARG B N 1
ATOM 1227 C CA . ARG B 1 59 ? 11.882 35.804 27.034 1.00 26.97 57 ARG B CA 1
ATOM 1228 C C . ARG B 1 59 ? 12.457 34.515 26.413 1.00 25.74 57 ARG B C 1
ATOM 1229 O O . ARG B 1 59 ? 11.937 34.017 25.410 1.00 25.74 57 ARG B O 1
ATOM 1237 N N . GLY B 1 60 ? 13.534 33.984 27.008 1.00 24.05 58 GLY B N 1
ATOM 1238 C CA . GLY B 1 60 ? 14.152 32.716 26.560 1.00 22.15 58 GLY B CA 1
ATOM 1239 C C . GLY B 1 60 ? 15.117 32.840 25.388 1.00 21.77 58 GLY B C 1
ATOM 1240 O O . GLY B 1 60 ? 15.473 33.946 25.005 1.00 19.82 58 GLY B O 1
ATOM 1241 N N . GLN B 1 61 ? 15.485 31.695 24.790 1.00 21.68 59 GLN B N 1
ATOM 1242 C CA . GLN B 1 61 ? 16.433 31.625 23.673 1.00 23.26 59 GLN B CA 1
ATOM 1243 C C . GLN B 1 61 ? 15.734 31.474 22.310 1.00 24.55 59 GLN B C 1
ATOM 1244 O O . GLN B 1 61 ? 14.900 30.563 22.124 1.00 26.10 59 GLN B O 1
ATOM 1250 N N . TRP B 1 62 ? 16.086 32.342 21.359 1.00 24.09 60 TRP B N 1
ATOM 1251 C CA . TRP B 1 62 ? 15.529 32.224 19.988 1.00 23.43 60 TRP B CA 1
ATOM 1252 C C . TRP B 1 62 ? 16.410 32.853 18.909 1.00 21.53 60 TRP B C 1
ATOM 1253 O O . TRP B 1 62 ? 17.196 33.782 19.172 1.00 18.35 60 TRP B O 1
ATOM 1264 N N . ALA B 1 63 ? 16.280 32.317 17.694 1.00 20.81 61 ALA B N 1
ATOM 1265 C CA . ALA B 1 63 ? 17.125 32.684 16.567 1.00 20.58 61 ALA B CA 1
ATOM 1266 C C . ALA B 1 63 ? 16.536 33.846 15.760 1.00 22.45 61 ALA B C 1
ATOM 1267 O O . ALA B 1 63 ? 15.312 33.898 15.502 1.00 20.75 61 ALA B O 1
ATOM 1269 N N . LEU B 1 64 ? 17.412 34.776 15.364 1.00 24.50 62 LEU B N 1
ATOM 1270 C CA . LEU B 1 64 ? 17.006 35.917 14.527 1.00 26.46 62 LEU B CA 1
ATOM 1271 C C . LEU B 1 64 ? 17.240 35.553 13.070 1.00 27.78 62 LEU B C 1
ATOM 1272 O O . LEU B 1 64 ? 18.286 34.973 12.699 1.00 28.85 62 LEU B O 1
ATOM 1277 N N . GLY B 1 65 ? 16.272 35.866 12.232 1.00 29.39 63 GLY B N 1
ATOM 1278 C CA . GLY B 1 65 ? 16.469 35.669 10.809 1.00 31.70 63 GLY B CA 1
ATOM 1279 C C . GLY B 1 65 ? 16.516 36.972 10.046 1.00 33.75 63 GLY B C 1
ATOM 1280 O O . GLY B 1 65 ? 17.354 37.853 10.303 1.00 33.38 63 GLY B O 1
ATOM 1281 N N . GLU B 1 66 ? 15.605 37.068 9.073 1.00 35.07 64 GLU B N 1
ATOM 1282 C CA . GLU B 1 66 ? 15.307 38.310 8.367 1.00 35.26 64 GLU B CA 1
ATOM 1283 C C . GLU B 1 66 ? 16.497 38.888 7.628 1.00 34.51 64 GLU B C 1
ATOM 1284 O O . GLU B 1 66 ? 16.520 40.080 7.366 1.00 34.95 64 GLU B O 1
ATOM 1290 N N . GLY B 1 67 ? 17.464 38.031 7.277 1.00 32.83 65 GLY B N 1
ATOM 1291 C CA . GLY B 1 67 ? 18.708 38.441 6.614 1.00 31.74 65 GLY B CA 1
ATOM 1292 C C . GLY B 1 67 ? 19.601 39.465 7.321 1.00 30.81 65 GLY B C 1
ATOM 1293 O O . GLY B 1 67 ? 20.282 40.246 6.654 1.00 31.01 65 GLY B O 1
ATOM 1294 N N . ILE B 1 68 ? 19.614 39.468 8.657 1.00 28.87 66 ILE B N 1
ATOM 1295 C CA . ILE B 1 68 ? 20.478 40.404 9.447 1.00 26.73 66 ILE B CA 1
ATOM 1296 C C . ILE B 1 68 ? 21.766 39.736 9.900 1.00 25.84 66 ILE B C 1
ATOM 1297 O O . ILE B 1 68 ? 21.704 38.670 10.519 1.00 25.01 66 ILE B O 1
ATOM 1302 N N . SER B 1 69 ? 22.926 40.347 9.623 1.00 24.65 67 SER B N 1
ATOM 1303 C CA . SER B 1 69 ? 24.222 39.823 10.094 1.00 23.65 67 SER B CA 1
ATOM 1304 C C . SER B 1 69 ? 24.497 40.016 11.590 1.00 24.34 67 SER B C 1
ATOM 1305 O O . SER B 1 69 ? 23.940 40.940 12.212 1.00 23.78 67 SER B O 1
ATOM 1308 N N . PRO B 1 70 ? 25.359 39.154 12.184 1.00 24.32 68 PRO B N 1
ATOM 1309 C CA . PRO B 1 70 ? 25.827 39.417 13.565 1.00 25.06 68 PRO B CA 1
ATOM 1310 C C . PRO B 1 70 ? 26.432 40.811 13.812 1.00 25.15 68 PRO B C 1
ATOM 1311 O O . PRO B 1 70 ? 26.199 41.396 14.887 1.00 23.83 68 PRO B O 1
ATOM 1315 N N . SER B 1 71 ? 27.214 41.340 12.860 1.00 24.49 69 SER B N 1
ATOM 1316 C CA . SER B 1 71 ? 27.818 42.647 13.126 1.00 24.62 69 SER B CA 1
ATOM 1317 C C . SER B 1 71 ? 26.774 43.788 13.096 1.00 23.47 69 SER B C 1
ATOM 1318 O O . SER B 1 71 ? 26.839 44.706 13.952 1.00 23.47 69 SER B O 1
ATOM 1321 N N . THR B 1 72 ? 25.831 43.730 12.147 1.00 21.58 70 THR B N 1
ATOM 1322 C CA . THR B 1 72 ? 24.666 44.629 12.151 1.00 20.99 70 THR B CA 1
ATOM 1323 C C . THR B 1 72 ? 23.841 44.515 13.464 1.00 20.21 70 THR B C 1
ATOM 1324 O O . THR B 1 72 ? 23.438 45.526 14.014 1.00 19.16 70 THR B O 1
ATOM 1328 N N . PHE B 1 73 ? 23.529 43.295 13.928 1.00 19.38 71 PHE B N 1
ATOM 1329 C CA . PHE B 1 73 ? 22.691 43.175 15.143 1.00 17.78 71 PHE B CA 1
ATOM 1330 C C . PHE B 1 73 ? 23.414 43.719 16.388 1.00 17.67 71 PHE B C 1
ATOM 1331 O O . PHE B 1 73 ? 22.811 44.371 17.248 1.00 17.92 71 PHE B O 1
ATOM 1339 N N . ALA B 1 74 ? 24.707 43.451 16.476 1.00 18.06 72 ALA B N 1
ATOM 1340 C CA . ALA B 1 74 ? 25.533 43.977 17.552 1.00 18.33 72 ALA B CA 1
ATOM 1341 C C . ALA B 1 74 ? 25.468 45.518 17.664 1.00 18.05 72 ALA B C 1
ATOM 1342 O O . ALA B 1 74 ? 25.461 46.035 18.771 1.00 17.08 72 ALA B O 1
ATOM 1344 N N . GLN B 1 75 ? 25.468 46.228 16.515 1.00 17.71 73 GLN B N 1
ATOM 1345 C CA . GLN B 1 75 ? 25.311 47.704 16.450 1.00 17.37 73 GLN B CA 1
ATOM 1346 C C . GLN B 1 75 ? 23.926 48.103 16.970 1.00 15.98 73 GLN B C 1
ATOM 1347 O O . GLN B 1 75 ? 23.806 49.017 17.777 1.00 16.72 73 GLN B O 1
ATOM 1353 N N . LEU B 1 76 ? 22.880 47.411 16.504 1.00 15.06 74 LEU B N 1
ATOM 1354 C CA . LEU B 1 76 ? 21.500 47.675 16.948 1.00 14.90 74 LEU B CA 1
ATOM 1355 C C . LEU B 1 76 ? 21.371 47.521 18.477 1.00 15.25 74 LEU B C 1
ATOM 1356 O O . LEU B 1 76 ? 20.789 48.398 19.122 1.00 16.19 74 LEU B O 1
ATOM 1361 N N . LEU B 1 77 ? 21.928 46.429 19.028 1.00 14.70 75 LEU B N 1
ATOM 1362 C CA . LEU B 1 77 ? 21.858 46.152 20.477 1.00 15.59 75 LEU B CA 1
ATOM 1363 C C . LEU B 1 77 ? 22.604 47.191 21.323 1.00 14.10 75 LEU B C 1
ATOM 1364 O O . LEU B 1 77 ? 22.076 47.646 22.329 1.00 12.65 75 LEU B O 1
ATOM 1369 N N . ASN B 1 78 ? 23.810 47.580 20.899 1.00 14.39 76 ASN B N 1
ATOM 1370 C CA . ASN B 1 78 ? 24.507 48.725 21.497 1.00 15.42 76 ASN B CA 1
ATOM 1371 C C . ASN B 1 78 ? 23.690 50.016 21.566 1.00 15.97 76 ASN B C 1
ATOM 1372 O O . ASN B 1 78 ? 23.658 50.638 22.637 1.00 15.56 76 ASN B O 1
ATOM 1377 N N . PHE B 1 79 ? 23.026 50.405 20.464 1.00 14.58 77 PHE B N 1
ATOM 1378 C CA . PHE B 1 79 ? 22.169 51.662 20.416 1.00 15.33 77 PHE B CA 1
ATOM 1379 C C . PHE B 1 79 ? 21.018 51.590 21.469 1.00 14.95 77 PHE B C 1
ATOM 1380 O O . PHE B 1 79 ? 20.754 52.538 22.248 1.00 14.00 77 PHE B O 1
ATOM 1388 N N . VAL B 1 80 ? 20.377 50.423 21.504 1.00 15.34 78 VAL B N 1
ATOM 1389 C CA . VAL B 1 80 ? 19.269 50.097 22.434 1.00 15.28 78 VAL B CA 1
ATOM 1390 C C . VAL B 1 80 ? 19.705 50.186 23.913 1.00 15.63 78 VAL B C 1
ATOM 1391 O O . VAL B 1 80 ? 18.931 50.626 24.779 1.00 15.30 78 VAL B O 1
ATOM 1395 N N . TYR B 1 81 ? 20.970 49.824 24.181 1.00 15.89 79 TYR B N 1
ATOM 1396 C CA . TYR B 1 81 ? 21.557 49.934 25.524 1.00 15.29 79 TYR B CA 1
ATOM 1397 C C . TYR B 1 81 ? 22.187 51.295 25.864 1.00 16.44 79 TYR B C 1
ATOM 1398 O O . TYR B 1 81 ? 22.801 51.464 26.945 1.00 15.59 79 TYR B O 1
ATOM 1407 N N . GLY B 1 82 ? 21.988 52.284 24.994 1.00 17.88 80 GLY B N 1
ATOM 1408 C CA . GLY B 1 82 ? 22.410 53.664 25.298 1.00 18.50 80 GLY B CA 1
ATOM 1409 C C . GLY B 1 82 ? 23.749 54.101 24.693 1.00 20.33 80 GLY B C 1
ATOM 1410 O O . GLY B 1 82 ? 24.186 55.251 24.927 1.00 20.38 80 GLY B O 1
ATOM 1411 N N . GLU B 1 83 ? 24.424 53.227 23.939 1.00 19.84 81 GLU B N 1
ATOM 1412 C CA . GLU B 1 83 ? 25.701 53.637 23.286 1.00 21.79 81 GLU B CA 1
ATOM 1413 C C . GLU B 1 83 ? 25.544 54.352 21.928 1.00 21.31 81 GLU B C 1
ATOM 1414 O O . GLU B 1 83 ? 24.759 53.928 21.079 1.00 19.89 81 GLU B O 1
ATOM 1420 N N . SER B 1 84 ? 26.321 55.413 21.699 1.00 22.68 82 SER B N 1
ATOM 1421 C CA . SER B 1 84 ? 26.417 55.990 20.349 1.00 24.48 82 SER B CA 1
ATOM 1422 C C . SER B 1 84 ? 27.104 54.940 19.463 1.00 25.20 82 SER B C 1
ATOM 1423 O O . SER B 1 84 ? 27.875 54.092 19.964 1.00 25.50 82 SER B O 1
ATOM 1426 N N . VAL B 1 85 ? 26.783 54.940 18.171 1.00 25.84 83 VAL B N 1
ATOM 1427 C CA . VAL B 1 85 ? 27.278 53.904 17.263 1.00 27.08 83 VAL B CA 1
ATOM 1428 C C . VAL B 1 85 ? 28.114 54.585 16.146 1.00 27.82 83 VAL B C 1
ATOM 1429 O O . VAL B 1 85 ? 27.588 55.425 15.399 1.00 25.87 83 VAL B O 1
ATOM 1433 N N . GLU B 1 86 ? 29.402 54.223 16.081 1.00 29.93 84 GLU B N 1
ATOM 1434 C CA . GLU B 1 86 ? 30.367 54.706 15.046 1.00 32.50 84 GLU B CA 1
ATOM 1435 C C . GLU B 1 86 ? 30.284 53.714 13.851 1.00 33.08 84 GLU B C 1
ATOM 1436 O O . GLU B 1 86 ? 30.396 52.519 14.062 1.00 32.81 84 GLU B O 1
ATOM 1442 N N . LEU B 1 87 ? 30.087 54.219 12.625 1.00 34.64 85 LEU B N 1
ATOM 1443 C CA . LEU B 1 87 ? 29.763 53.434 11.416 1.00 37.21 85 LEU B CA 1
ATOM 1444 C C . LEU B 1 87 ? 30.541 53.782 10.123 1.00 39.99 85 LEU B C 1
ATOM 1445 O O . LEU B 1 87 ? 31.081 54.886 9.997 1.00 40.39 85 LEU B O 1
ATOM 1450 N N . GLN B 1 88 ? 30.517 52.866 9.133 1.00 42.14 86 GLN B N 1
ATOM 1451 C CA . GLN B 1 88 ? 30.960 53.163 7.743 1.00 43.99 86 GLN B CA 1
ATOM 1452 C C . GLN B 1 88 ? 29.797 53.468 6.775 1.00 44.89 86 GLN B C 1
ATOM 1453 O O . GLN B 1 88 ? 28.726 52.862 6.899 1.00 44.54 86 GLN B O 1
ATOM 1459 N N . PRO B 1 89 ? 30.002 54.390 5.787 1.00 45.49 87 PRO B N 1
ATOM 1460 C CA . PRO B 1 89 ? 28.938 54.660 4.788 1.00 45.23 87 PRO B CA 1
ATOM 1461 C C . PRO B 1 89 ? 28.279 53.385 4.274 1.00 44.50 87 PRO B C 1
ATOM 1462 O O . PRO B 1 89 ? 27.069 53.396 4.025 1.00 45.05 87 PRO B O 1
ATOM 1466 N N . GLY B 1 90 ? 29.072 52.306 4.158 1.00 43.58 88 GLY B N 1
ATOM 1467 C CA . GLY B 1 90 ? 28.594 50.974 3.744 1.00 41.80 88 GLY B CA 1
ATOM 1468 C C . GLY B 1 90 ? 27.705 50.267 4.771 1.00 40.72 88 GLY B C 1
ATOM 1469 O O . GLY B 1 90 ? 26.850 49.452 4.411 1.00 40.06 88 GLY B O 1
ATOM 1470 N N . GLU B 1 91 ? 27.907 50.589 6.045 1.00 39.03 89 GLU B N 1
ATOM 1471 C CA . GLU B 1 91 ? 27.174 49.931 7.129 1.00 37.59 89 GLU B CA 1
ATOM 1472 C C . GLU B 1 91 ? 25.790 50.498 7.419 1.00 36.45 89 GLU B C 1
ATOM 1473 O O . GLU B 1 91 ? 25.018 49.862 8.145 1.00 35.74 89 GLU B O 1
ATOM 1479 N N . LEU B 1 92 ? 25.457 51.656 6.831 1.00 35.03 90 LEU B N 1
ATOM 1480 C CA . LEU B 1 92 ? 24.205 52.358 7.151 1.00 34.03 90 LEU B CA 1
ATOM 1481 C C . LEU B 1 92 ? 22.929 51.692 6.661 1.00 33.88 90 LEU B C 1
ATOM 1482 O O . LEU B 1 92 ? 21.973 51.535 7.423 1.00 32.25 90 LEU B O 1
ATOM 1487 N N . ARG B 1 93 ? 22.898 51.367 5.366 1.00 32.83 91 ARG B N 1
ATOM 1488 C CA . ARG B 1 93 ? 21.701 50.853 4.724 1.00 33.12 91 ARG B CA 1
ATOM 1489 C C . ARG B 1 93 ? 21.240 49.509 5.371 1.00 32.13 91 ARG B C 1
ATOM 1490 O O . ARG B 1 93 ? 20.047 49.350 5.629 1.00 32.29 91 ARG B O 1
ATOM 1498 N N . PRO B 1 94 ? 22.176 48.563 5.644 1.00 30.96 92 PRO B N 1
ATOM 1499 C CA . PRO B 1 94 ? 21.833 47.324 6.389 1.00 30.74 92 PRO B CA 1
ATOM 1500 C C . PRO B 1 94 ? 21.222 47.616 7.775 1.00 28.88 92 PRO B C 1
ATOM 1501 O O . PRO B 1 94 ? 20.232 46.987 8.152 1.00 28.14 92 PRO B O 1
ATOM 1505 N N . LEU B 1 95 ? 21.812 48.572 8.503 1.00 27.70 93 LEU B N 1
ATOM 1506 C CA . LEU B 1 95 ? 21.318 48.933 9.845 1.00 26.06 93 LEU B CA 1
ATOM 1507 C C . LEU B 1 95 ? 19.879 49.507 9.789 1.00 25.42 93 LEU B C 1
ATOM 1508 O O . LEU B 1 95 ? 19.009 49.150 10.633 1.00 23.81 93 LEU B O 1
ATOM 1513 N N . GLN B 1 96 ? 19.613 50.369 8.798 1.00 24.34 94 GLN B N 1
ATOM 1514 C CA . GLN B 1 96 ? 18.283 50.980 8.639 1.00 23.90 94 GLN B CA 1
ATOM 1515 C C . GLN B 1 96 ? 17.220 49.893 8.390 1.00 24.23 94 GLN B C 1
ATOM 1516 O O . GLN B 1 96 ? 16.103 49.940 8.979 1.00 23.63 94 GLN B O 1
ATOM 1522 N N . GLU B 1 97 ? 17.581 48.935 7.521 1.00 24.49 95 GLU B N 1
ATOM 1523 C CA . GLU B 1 97 ? 16.721 47.805 7.135 1.00 25.93 95 GLU B CA 1
ATOM 1524 C C . GLU B 1 97 ? 16.433 46.873 8.335 1.00 23.54 95 GLU B C 1
ATOM 1525 O O . GLU B 1 97 ? 15.298 46.419 8.508 1.00 23.59 95 GLU B 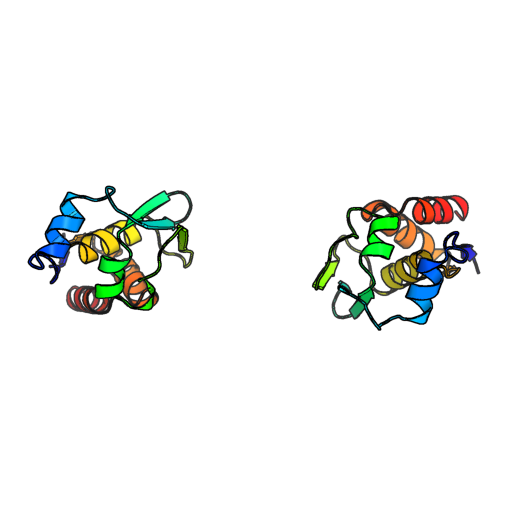O 1
ATOM 1531 N N . ALA B 1 98 ? 17.450 46.595 9.153 1.00 21.16 96 ALA B N 1
ATOM 1532 C CA . ALA B 1 98 ? 17.261 45.772 10.378 1.00 19.62 96 ALA B CA 1
ATOM 1533 C C . ALA B 1 98 ? 16.368 46.502 11.377 1.00 19.58 96 ALA B C 1
ATOM 1534 O O . ALA B 1 98 ? 15.411 45.932 11.914 1.00 19.17 96 ALA B O 1
ATOM 1536 N N . ALA B 1 99 ? 16.660 47.783 11.628 1.00 19.46 97 ALA B N 1
ATOM 1537 C CA . ALA B 1 99 ? 15.775 48.629 12.464 1.00 20.12 97 ALA B CA 1
ATOM 1538 C C . ALA B 1 99 ? 14.331 48.566 11.996 1.00 20.49 97 ALA B C 1
ATOM 1539 O O . ALA B 1 99 ? 13.398 48.352 12.807 1.00 19.51 97 ALA B O 1
ATOM 1541 N N . ARG B 1 100 ? 14.112 48.725 10.690 1.00 22.55 98 ARG B N 1
ATOM 1542 C CA . ARG B 1 100 ? 12.732 48.684 10.185 1.00 23.61 98 ARG B CA 1
ATOM 1543 C C . ARG B 1 100 ? 12.087 47.286 10.364 1.00 22.68 98 ARG B C 1
ATOM 1544 O O . ARG B 1 100 ? 10.960 47.205 10.822 1.00 22.92 98 ARG B O 1
ATOM 1552 N N . ALA B 1 101 ? 12.815 46.216 10.051 1.00 23.44 99 ALA B N 1
ATOM 1553 C CA . ALA B 1 101 ? 12.308 44.815 10.207 1.00 23.60 99 ALA B CA 1
ATOM 1554 C C . ALA B 1 101 ? 11.873 44.472 11.637 1.00 24.45 99 ALA B C 1
ATOM 1555 O O . ALA B 1 101 ? 10.838 43.788 11.829 1.00 24.27 99 ALA B O 1
ATOM 1557 N N . LEU B 1 102 ? 12.646 44.970 12.625 1.00 23.12 100 LEU B N 1
ATOM 1558 C CA . LEU B 1 102 ? 12.426 44.726 14.075 1.00 21.86 100 LEU B CA 1
ATOM 1559 C C . LEU B 1 102 ? 11.607 45.801 14.811 1.00 22.33 100 LEU B C 1
ATOM 1560 O O . LEU B 1 102 ? 11.322 45.666 15.997 1.00 22.09 100 LEU B O 1
ATOM 1565 N N . GLY B 1 103 ? 11.206 46.869 14.124 1.00 21.87 101 GLY B N 1
ATOM 1566 C CA . GLY B 1 103 ? 10.307 47.851 14.737 1.00 21.45 101 GLY B CA 1
ATOM 1567 C C . GLY B 1 103 ? 11.030 48.851 15.635 1.00 20.28 101 GLY B C 1
ATOM 1568 O O . GLY B 1 103 ? 10.414 49.480 16.509 1.00 21.20 101 GLY B O 1
ATOM 1569 N N . VAL B 1 104 ? 12.329 49.045 15.416 1.00 18.61 102 VAL B N 1
ATOM 1570 C CA . VAL B 1 104 ? 13.067 50.001 16.264 1.00 17.40 102 VAL B CA 1
ATOM 1571 C C . VAL B 1 104 ? 13.028 51.414 15.642 1.00 19.06 102 VAL B C 1
ATOM 1572 O O . VAL B 1 104 ? 13.946 51.830 14.926 1.00 18.64 102 VAL B O 1
ATOM 1576 N N . GLN B 1 105 ? 11.965 52.154 15.935 1.00 19.60 103 GLN B N 1
ATOM 1577 C CA . GLN B 1 105 ? 11.741 53.414 15.250 1.00 21.30 103 GLN B CA 1
ATOM 1578 C C . GLN B 1 105 ? 12.837 54.475 15.416 1.00 20.30 103 GLN B C 1
ATOM 1579 O O . GLN B 1 105 ? 13.185 55.156 14.441 1.00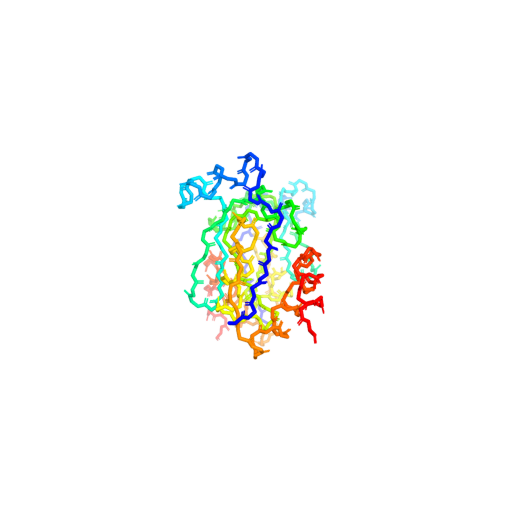 19.32 103 GLN B O 1
ATOM 1585 N N . SER B 1 106 ? 13.41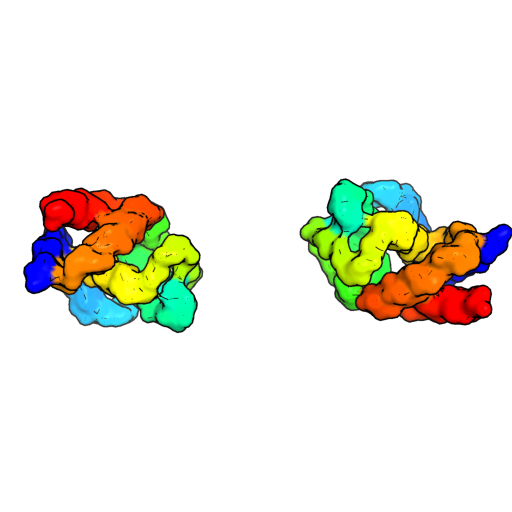3 54.608 16.626 1.00 19.99 104 SER B N 1
ATOM 1586 C CA . SER B 1 106 ? 14.429 55.647 16.873 1.00 19.25 104 SER B CA 1
ATOM 1587 C C . SER B 1 106 ? 15.684 55.424 16.040 1.00 18.34 104 SER B C 1
ATOM 1588 O O . SER B 1 106 ? 16.299 56.397 15.551 1.00 18.34 104 SER B O 1
ATOM 1591 N N . LEU B 1 107 ? 16.067 54.155 15.877 1.00 16.75 105 LEU B N 1
ATOM 1592 C CA . LEU B 1 107 ? 17.269 53.813 15.151 1.00 17.72 105 LEU B CA 1
ATOM 1593 C C . LEU B 1 107 ? 17.038 53.975 13.637 1.00 17.70 105 LEU B C 1
ATOM 1594 O O . LEU B 1 107 ? 17.902 54.454 12.952 1.00 17.65 105 LEU B O 1
ATOM 1599 N N . GLU B 1 108 ? 15.897 53.495 13.123 1.00 19.46 106 GLU B N 1
ATOM 1600 C CA . GLU B 1 108 ? 15.544 53.708 11.711 1.00 20.98 106 GLU B CA 1
ATOM 1601 C C . GLU B 1 108 ? 15.613 55.241 11.393 1.00 21.10 106 GLU B C 1
ATOM 1602 O O . GLU B 1 108 ? 16.270 55.632 10.439 1.00 19.59 106 GLU B O 1
ATOM 1608 N N . GLU B 1 109 ? 14.956 56.087 12.203 1.00 20.24 107 GLU B N 1
ATOM 1609 C CA . GLU B 1 109 ? 15.085 57.575 12.067 1.00 22.56 107 GLU B CA 1
ATOM 1610 C C . GLU B 1 109 ? 16.520 58.113 12.055 1.00 21.64 107 GLU B C 1
ATOM 1611 O O . GLU B 1 109 ? 16.876 58.885 11.151 1.00 22.10 107 GLU B O 1
ATOM 1617 N N . ALA B 1 110 ? 17.346 57.730 13.036 1.00 21.50 108 ALA B N 1
ATOM 1618 C CA . ALA B 1 110 ? 18.773 58.143 13.061 1.00 20.73 108 ALA B CA 1
ATOM 1619 C C . ALA B 1 110 ? 19.531 57.777 11.795 1.00 21.94 108 ALA B C 1
ATOM 1620 O O . ALA B 1 110 ? 20.334 58.599 11.291 1.00 21.11 108 ALA B O 1
ATOM 1622 N N . CYS B 1 111 ? 19.349 56.531 11.317 1.00 22.09 109 CYS B N 1
ATOM 1623 C CA . CYS B 1 111 ? 19.995 56.105 10.052 1.00 23.74 109 CYS B CA 1
ATOM 1624 C C . CYS B 1 111 ? 19.531 56.975 8.862 1.00 26.03 109 CYS B C 1
ATOM 1625 O O . CYS B 1 111 ? 20.370 57.501 8.111 1.00 26.21 109 CYS B O 1
ATOM 1628 N N . TRP B 1 112 ? 18.215 57.106 8.697 1.00 28.00 110 TRP B N 1
ATOM 1629 C CA . TRP B 1 112 ? 17.633 57.922 7.632 1.00 31.27 110 TRP B CA 1
ATOM 1630 C C . TRP B 1 112 ? 18.235 59.358 7.639 1.00 31.65 110 TRP B C 1
ATOM 1631 O O . TRP B 1 112 ? 18.680 59.869 6.581 1.00 31.53 110 TRP B O 1
ATOM 1642 N N . ARG B 1 113 ? 18.269 59.986 8.825 1.00 31.85 111 ARG B N 1
ATOM 1643 C CA . ARG B 1 113 ? 18.890 61.311 9.021 1.00 32.85 111 ARG B CA 1
ATOM 1644 C C . ARG B 1 113 ? 20.392 61.396 8.697 1.00 33.49 111 ARG B C 1
ATOM 1645 O O . ARG B 1 113 ? 20.894 62.454 8.322 1.00 34.44 111 ARG B O 1
ATOM 1653 N N . ALA B 1 114 ? 21.115 60.304 8.848 1.00 34.00 112 ALA B N 1
ATOM 1654 C CA . ALA B 1 114 ? 22.534 60.276 8.509 1.00 35.42 112 ALA B CA 1
ATOM 1655 C C . ALA B 1 114 ? 22.806 60.129 6.988 1.00 36.95 112 ALA B C 1
ATOM 1656 O O . ALA B 1 114 ? 23.929 60.357 6.516 1.00 37.13 112 ALA B O 1
ATOM 1658 N N . ARG B 1 115 ? 21.790 59.751 6.220 1.00 39.11 113 ARG B N 1
ATOM 1659 C CA . ARG B 1 115 ? 21.984 59.450 4.782 1.00 41.44 113 ARG B CA 1
ATOM 1660 C C . ARG B 1 115 ? 22.172 60.717 3.938 1.00 42.28 113 ARG B C 1
ATOM 1661 O O . ARG B 1 115 ? 22.512 60.621 2.747 1.00 43.22 113 ARG B O 1
#

B-factor: mean 24.46, std 9.22, range [8.28, 59.33]

CATH classification: 3.30.710.10

Sequence (218 aa):
PIRLPSPYGSDRLVQLAARLRPALCDTLITVGSQEFPAHSLVLAGVSQQLGRRGQWALGEGISPSTFAQLLNFVYGESVELQPGELRPLQEAARALGVQSLEEACWRARPIRLPSPYGSDRLVQLAARLRPALCDTLITVGSQEFPAHSLVLAGVSQQLGRRGQWALGEGISPSTFAQLLNFVYGESVELQPGELRPLQEAARALGVQSLEEACWRAR

Solvent-accessible surface area: 12768 Å² total; per-residue (Å²): 134,53,139,3,83,17,92,45,35,106,74,184,84,19,76,70,10,34,169,68,59,96,53,151,34,72,5,46,0,25,2,71,111,102,116,25,47,0,18,22,134,19,1,52,65,25,9,175,86,2,33,111,198,34,125,39,80,14,71,102,85,21,52,38,69,12,0,35,28,0,2,45,1,1,5,19,80,42,8,109,2,108,106,63,56,9,155,58,0,30,107,2,0,184,38,3,37,0,144,38,0,52,70,9,0,162,168,41,151,126,50,138,3,103,22,87,50,34,106,66,182,80,15,76,70,6,49,177,60,89,98,53,147,35,58,5,44,0,18,4,72,101,98,106,25,37,0,18,19,133,20,0,56,66,24,7,172,95,0,33,134,183,36,124,25,82,20,45,125,88,19,51,51,75,13,0,35,28,0,9,60,1,1,15,20,91,46,8,109,0,105,105,63,61,8,141,55,0,31,115,3,0,172,44,6,34,0,128,30,0,30,86,20,0,166,192,39,137